Protein 3RD4 (pdb70)

B-factor: mean 50.5, std 13.6, range [19.17, 91.24]

Nearest PDB structures (foldseek):
  3rd4-assembly3_B  TM=1.012E+00  e=1.478E-14  Proteus penneri ATCC 35198
  3rd4-assembly4_C  TM=9.589E-01  e=7.001E-13  Proteus penneri ATCC 35198
  3rd4-assembly5_D  TM=9.443E-01  e=1.405E-12  Proteus penneri ATCC 35198
  3rd4-assembly2_A  TM=9.653E-01  e=1.943E-10  Proteus penneri ATCC 35198
  3q6c-assembly8_N-2  TM=9.149E-01  e=4.146E-04  Klebsiella variicola At-22

Foldseek 3Di:
DDKDKFWWFWAAWDWDCPPPPDIFTWTWTFGPDDPGDIQTATDDPVLRVVDDHGFTFMWIAPVNHGDDTDGPDDDD/DDKDKAWWFWAAWDKDWAFDDDPCVPTDIDIWTWTWIAGPPPPRDIQTATDDPVQSVVDDGGFTFMWMADVNHGDHTDGPDD/DPKDKAWKFWAAWDKDWDFDDDVPTDIDIWTWTWIDRPPDDDDIQIATDDPVQSVVDDGRFTFMWIADPRHGDHTDTDDD/DKDKFWWFWAAWDKDWAADDADPPGGHIDIWTWTWIFGPDDDTDIQTATADPVQSVVDDGGFTFMWMDDPSHGDDTDGPD

Sequence (318 aa):
APVKLYMVEVIDKKEIAANEITHYYQVTFRLTTDDRKDLVLNIDKSSYQNIEPEMKGRLFMQGSRFVQFETDVPIDAPVKLYMVEVIDKKEIAANERRSRTGPEITHYYQVTFRLTTDDRKDLVLNIDKSSYQNIEPEMKGRLFMQGSRFVQFETDVPAPVKLYMVEVIDKKEIAANERRTGPEITHYYQVTFRLTTDDRKDLVLNIDKSSYQNIEPEMKGRLFMQGSRFVQFETDVPPVKLYMVEVIDKKEIAANERRSVTGPEITHYYQVTFRLTTDDRKDLVLNIDKSSYQNIEPEMKGRLFMQGSRFVQFETDV

Secondary structure (DSSP, 8-state):
-PEEEEEEEE---EEE-------EEEEEEEESSSS-EEEEEE--HHHHHT--TT-EEEEEEETTEEEEEEE--S--/--EEEEEEEEEEEEEEEEEPP-----S-EEEEEEEEEEESSSS-EEEEEEE-HHHHTT--TT-EEEEEEETTEEEEEEE---/---EEEEEEEEEEEEEEEE-------EEEEEEEEEEE-SS-SSPEEEE--HHHHHH--TT-EEEEEESSSSEEEEEEPP-/--EEEEEEEEEEEEEEEE-S----S--EEEEEEEEEEE-SSS-EEEEEE--HHHHHT--TT-EEEEEEETTEEEEEEE--

Radius of gyration: 21.78 Å; Cα contacts (8 Å, |Δi|>4): 762; chains: 4; bounding box: 51×60×57 Å

Solvent-accessible surface area: 18809 Å² total; per-residue (Å²): 111,84,88,120,89,43,80,2,52,1,58,45,52,86,84,56,73,18,134,148,136,53,95,33,38,26,0,16,0,90,18,73,67,132,72,106,45,7,4,8,2,32,15,72,99,74,20,23,111,113,4,88,65,124,42,108,1,74,0,56,6,42,37,31,83,16,59,76,16,74,54,85,121,102,84,160,117,88,89,120,78,52,67,1,48,2,56,68,17,41,31,4,5,12,25,61,89,61,100,108,167,70,100,70,43,47,86,23,29,22,0,17,0,83,17,65,70,123,83,92,58,8,10,18,0,35,12,80,107,77,21,19,120,113,6,71,39,149,62,110,1,80,0,54,6,72,59,33,129,11,62,76,14,70,79,82,96,156,103,111,80,109,91,85,88,2,46,1,57,56,21,46,32,32,7,15,21,83,104,106,159,72,77,38,60,39,85,80,31,28,0,19,0,116,26,84,94,101,108,166,75,48,44,82,20,79,13,59,118,75,29,15,113,112,4,74,38,141,47,134,0,65,0,51,20,96,76,87,55,27,68,42,25,41,62,75,109,156,136,83,125,89,50,81,2,63,0,59,71,11,49,38,12,17,2,12,32,55,58,115,119,52,14,18,105,54,47,81,21,28,30,0,18,0,90,18,90,72,149,77,98,44,7,7,16,0,33,15,66,117,75,20,13,106,109,5,69,41,134,47,129,2,71,0,57,3,79,56,43,131,9,65,76,14,74,54,97,172

Structure (mmCIF, N/CA/C/O backbone):
data_3RD4
#
_entry.id   3RD4
#
_cell.length_a   138.415
_cell.length_b   91.365
_cell.length_c   52.198
_cell.angle_alpha   90.00
_cell.angle_beta   104.97
_cell.angle_gamma   90.00
#
_symmetry.space_group_name_H-M   'C 1 2 1'
#
loop_
_entity.id
_entity.type
_entity.pdbx_description
1 polymer 'uncharacterized protein'
2 water water
#
loop_
_atom_site.group_PDB
_atom_site.id
_atom_site.type_symbol
_atom_site.label_atom_id
_atom_site.label_alt_id
_atom_site.label_comp_id
_atom_site.label_asym_id
_atom_site.label_entity_id
_atom_site.label_seq_id
_atom_site.pdbx_PDB_ins_code
_atom_site.Cartn_x
_atom_site.Cartn_y
_atom_site.Cartn_z
_atom_site.occupancy
_atom_site.B_iso_or_equiv
_atom_site.auth_seq_id
_atom_site.auth_comp_id
_atom_site.auth_asym_id
_atom_site.auth_atom_id
_atom_site.pdbx_PDB_model_num
ATOM 1 N N . ALA A 1 2 ? 17.079 82.674 -16.596 1.00 64.81 2 ALA A N 1
ATOM 2 C CA . ALA A 1 2 ? 17.042 82.800 -15.109 1.00 64.51 2 ALA A CA 1
ATOM 3 C C . ALA A 1 2 ? 18.126 83.767 -14.646 1.00 64.28 2 ALA A C 1
ATOM 4 O O . ALA A 1 2 ? 19.055 84.072 -15.396 1.00 64.39 2 ALA A O 1
ATOM 6 N N . PRO A 1 3 ? 18.012 84.273 -13.405 1.00 63.80 3 PRO A N 1
ATOM 7 C CA . PRO A 1 3 ? 18.984 85.213 -12.832 1.00 63.94 3 PRO A CA 1
ATOM 8 C C . PRO A 1 3 ? 19.927 84.517 -11.842 1.00 63.64 3 PRO A C 1
ATOM 9 O O . PRO A 1 3 ? 19.653 83.394 -11.408 1.00 65.14 3 PRO A O 1
ATOM 13 N N . VAL A 1 4 ? 21.0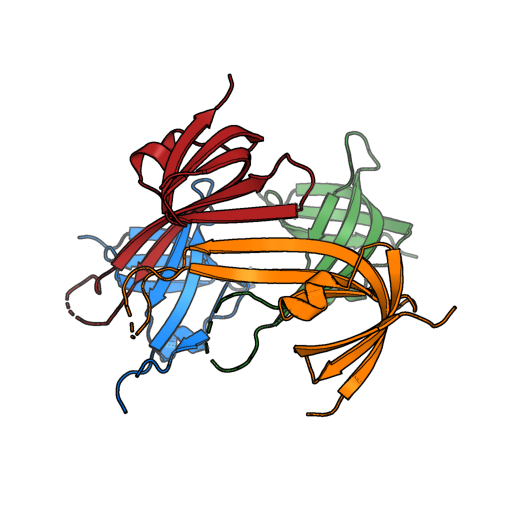32 85.174 -11.490 1.00 61.93 4 VAL A N 1
ATOM 14 C CA . VAL A 1 4 ? 21.984 84.602 -10.535 1.00 60.08 4 VAL A CA 1
ATOM 15 C C . VAL A 1 4 ? 21.421 84.810 -9.135 1.00 58.68 4 VAL A C 1
ATOM 16 O O . VAL A 1 4 ? 21.234 85.942 -8.699 1.00 59.09 4 VAL A O 1
ATOM 20 N N . LYS A 1 5 ? 21.133 83.716 -8.441 1.00 56.65 5 LYS A N 1
ATOM 21 C CA . LYS A 1 5 ? 20.579 83.805 -7.100 1.00 55.15 5 LYS A CA 1
ATOM 22 C C . LYS A 1 5 ? 21.639 83.536 -6.041 1.00 53.17 5 LYS A C 1
ATOM 23 O O . LYS A 1 5 ? 22.581 82.789 -6.277 1.00 53.96 5 LYS A O 1
ATOM 29 N N . LEU A 1 6 ? 21.485 84.157 -4.879 1.00 50.01 6 LEU A N 1
ATOM 30 C CA . LEU A 1 6 ? 22.445 84.003 -3.804 1.00 47.42 6 LEU A CA 1
ATOM 31 C C . LEU A 1 6 ? 21.975 83.004 -2.771 1.00 46.93 6 LEU A C 1
ATOM 32 O O . LEU A 1 6 ? 20.804 82.996 -2.411 1.00 46.83 6 LEU A O 1
ATOM 37 N N . TYR A 1 7 ? 22.889 82.162 -2.295 1.00 46.24 7 TYR A N 1
ATOM 38 C CA . TYR A 1 7 ? 22.556 81.148 -1.294 1.00 45.97 7 TYR A CA 1
ATOM 39 C C . TYR A 1 7 ? 23.593 81.147 -0.199 1.00 45.52 7 TYR A C 1
ATOM 40 O O . TYR A 1 7 ? 24.777 80.982 -0.491 1.00 45.87 7 TYR A O 1
ATOM 49 N N . MET A 1 8 ? 23.153 81.319 1.052 1.00 44.64 8 MET A N 1
ATOM 50 C CA . MET A 1 8 ? 24.056 81.307 2.212 1.00 42.70 8 MET A CA 1
ATOM 51 C C . MET A 1 8 ? 24.255 79.839 2.559 1.00 41.28 8 MET A C 1
ATOM 52 O O . MET A 1 8 ? 23.309 79.144 2.926 1.00 42.95 8 MET A O 1
ATOM 57 N N . VAL A 1 9 ? 25.491 79.372 2.457 1.00 39.25 9 VAL A N 1
ATOM 58 C CA . VAL A 1 9 ? 25.759 77.959 2.641 1.00 38.67 9 VAL A CA 1
ATOM 59 C C . VAL A 1 9 ? 27.075 77.612 3.338 1.00 40.08 9 VAL A C 1
ATOM 60 O O . VAL A 1 9 ? 27.895 78.480 3.613 1.00 40.68 9 VAL A O 1
ATOM 64 N N . GLU A 1 10 ? 27.251 76.325 3.623 1.00 41.10 10 GLU A N 1
ATOM 65 C CA . GLU A 1 10 ? 28.441 75.791 4.262 1.00 42.61 10 GLU A CA 1
ATOM 66 C C . GLU A 1 10 ? 28.896 74.572 3.457 1.00 41.47 10 GLU A C 1
ATOM 67 O O . GLU A 1 10 ? 28.067 73.779 3.009 1.00 41.58 10 GLU A O 1
ATOM 73 N N . VAL A 1 11 ? 30.207 74.424 3.277 1.00 39.93 11 VAL A N 1
ATOM 74 C CA . VAL A 1 11 ? 30.774 73.323 2.490 1.00 38.21 11 VAL A CA 1
ATOM 75 C C . VAL A 1 11 ? 30.868 72.047 3.297 1.00 40.32 11 VAL A C 1
ATOM 76 O O . VAL A 1 11 ? 31.627 71.991 4.265 1.00 41.72 11 VAL A O 1
ATOM 80 N N . ILE A 1 12 ? 30.119 71.018 2.895 1.00 41.59 12 ILE A N 1
ATOM 81 C CA . ILE A 1 12 ? 30.147 69.734 3.603 1.00 42.81 12 ILE A CA 1
ATOM 82 C C . ILE A 1 12 ? 31.007 68.687 2.912 1.00 45.65 12 ILE A C 1
ATOM 83 O O . ILE A 1 12 ? 31.801 68.008 3.555 1.00 45.78 12 ILE A O 1
ATOM 88 N N . ASP A 1 13 ? 30.847 68.559 1.600 1.00 49.31 13 ASP A N 1
ATOM 89 C CA . ASP A 1 13 ? 31.594 67.560 0.846 1.00 51.95 13 ASP A CA 1
ATOM 90 C C . ASP A 1 13 ? 32.493 68.120 -0.239 1.00 51.69 13 ASP A C 1
ATOM 91 O O . ASP A 1 13 ? 32.501 69.317 -0.505 1.00 53.44 13 ASP A O 1
ATOM 96 N N . LYS A 1 14 ? 33.232 67.226 -0.882 1.00 49.82 14 LYS A N 1
ATOM 97 C CA . LYS A 1 14 ? 34.136 67.591 -1.954 1.00 47.86 14 LYS A CA 1
ATOM 98 C C . LYS A 1 14 ? 34.751 66.294 -2.443 1.00 48.36 14 LYS A C 1
ATOM 99 O O . LYS A 1 14 ? 35.359 65.582 -1.657 1.00 49.95 14 LYS A O 1
ATOM 105 N N . LYS A 1 15 ? 34.586 65.965 -3.721 1.00 48.69 15 LYS A N 1
ATOM 106 C CA . LYS A 1 15 ? 35.174 64.734 -4.247 1.00 49.42 15 LYS A CA 1
ATOM 107 C C . LYS A 1 15 ? 35.191 64.670 -5.777 1.00 48.94 15 LYS A C 1
ATOM 108 O O . LYS A 1 15 ? 34.328 65.245 -6.441 1.00 48.81 15 LYS A O 1
ATOM 114 N N . GLU A 1 16 ? 36.181 63.982 -6.336 1.00 47.79 16 GLU A N 1
ATOM 115 C CA . GLU A 1 16 ? 36.265 63.845 -7.781 1.00 47.43 16 GLU A CA 1
ATOM 116 C C . GLU A 1 16 ? 35.587 62.551 -8.197 1.00 47.37 16 GLU A C 1
ATOM 117 O O . GLU A 1 16 ? 35.779 61.512 -7.573 1.00 47.98 16 GLU A O 1
ATOM 123 N N . ILE A 1 17 ? 34.791 62.623 -9.255 1.00 47.30 17 ILE A N 1
ATOM 124 C CA . ILE A 1 17 ? 34.080 61.469 -9.769 1.00 47.73 17 ILE A CA 1
ATOM 125 C C . ILE A 1 17 ? 34.581 61.261 -11.182 1.00 49.72 17 ILE A C 1
ATOM 126 O O . ILE A 1 17 ? 34.490 62.174 -11.999 1.00 50.67 17 ILE A O 1
ATOM 131 N N . ALA A 1 18 ? 35.122 60.079 -11.472 1.00 51.27 18 ALA A N 1
ATOM 132 C CA . ALA A 1 18 ? 35.634 59.779 -12.815 1.00 52.51 18 ALA A CA 1
ATOM 133 C C . ALA A 1 18 ? 34.660 58.868 -13.527 1.00 54.02 18 ALA A C 1
ATOM 134 O O . ALA A 1 18 ? 35.063 57.860 -14.088 1.00 53.16 18 ALA A O 1
ATOM 136 N N . ALA A 1 19 ? 33.381 59.237 -13.487 1.00 57.56 19 ALA A N 1
ATOM 137 C CA . ALA A 1 19 ? 32.295 58.476 -14.110 1.00 61.84 19 ALA A CA 1
ATOM 138 C C . ALA A 1 19 ? 32.584 58.026 -15.550 1.00 65.13 19 ALA A C 1
ATOM 139 O O . ALA A 1 19 ? 32.903 58.846 -16.421 1.00 66.12 19 ALA A O 1
ATOM 141 N N . ASN A 1 20 ? 32.450 56.718 -15.784 1.00 67.84 20 ASN A N 1
ATOM 142 C CA . ASN A 1 20 ? 32.692 56.106 -17.090 1.00 69.77 20 ASN A CA 1
ATOM 143 C C . ASN A 1 20 ? 31.401 55.583 -17.708 1.00 70.01 20 ASN A C 1
ATOM 144 O O . ASN A 1 20 ? 30.566 56.359 -18.172 1.00 70.84 20 ASN A O 1
ATOM 149 N N . GLU A 1 33 ? 37.610 55.511 -22.035 1.00 75.67 33 GLU A N 1
ATOM 150 C CA . GLU A 1 33 ? 37.483 56.491 -20.957 1.00 76.36 33 GLU A CA 1
ATOM 151 C C . GLU A 1 33 ? 36.450 57.563 -21.341 1.00 76.43 33 GLU A C 1
ATOM 152 O O . GLU A 1 33 ? 36.206 57.788 -22.533 1.00 76.06 33 GLU A O 1
ATOM 154 N N . ILE A 1 34 ? 35.827 58.210 -20.351 1.00 75.66 34 ILE A N 1
ATOM 155 C CA . ILE A 1 34 ? 34.838 59.248 -20.670 1.00 75.73 34 ILE A CA 1
ATOM 156 C C . ILE A 1 34 ? 34.908 60.569 -19.864 1.00 74.35 34 ILE A C 1
ATOM 157 O O . ILE A 1 34 ? 35.664 61.482 -20.223 1.00 74.73 34 ILE A O 1
ATOM 162 N N . THR A 1 35 ? 34.147 60.675 -18.773 1.00 71.97 35 THR A N 1
ATOM 163 C CA . THR A 1 35 ? 34.119 61.925 -18.009 1.00 69.26 35 THR A CA 1
ATOM 164 C C . THR A 1 35 ? 34.753 62.019 -16.617 1.00 67.02 35 THR A C 1
ATOM 165 O O . THR A 1 35 ? 34.867 61.032 -15.891 1.00 67.82 35 THR A O 1
ATOM 169 N N . HIS A 1 36 ? 35.152 63.237 -16.262 1.00 64.11 36 HIS A N 1
ATOM 170 C CA . HIS A 1 36 ? 35.739 63.524 -14.963 1.00 61.81 36 HIS A CA 1
ATOM 171 C C . HIS A 1 36 ? 34.822 64.594 -14.372 1.00 59.08 36 HIS A C 1
ATOM 172 O O . HIS A 1 36 ? 34.249 65.395 -15.109 1.00 58.91 36 HIS A O 1
ATOM 179 N N . TYR A 1 37 ? 34.678 64.612 -13.053 1.00 56.19 37 TYR A N 1
ATOM 180 C CA . TYR A 1 37 ? 33.805 65.584 -12.404 1.00 52.37 37 TYR A CA 1
ATOM 181 C C . TYR A 1 37 ? 34.357 66.155 -11.106 1.00 50.12 37 TYR A C 1
ATOM 182 O O . TYR A 1 37 ? 35.067 65.481 -10.363 1.00 50.06 37 TYR A O 1
ATOM 191 N N . TYR A 1 38 ? 34.034 67.409 -10.834 1.00 47.31 38 TYR A N 1
ATOM 192 C CA . TYR A 1 38 ? 34.491 68.032 -9.607 1.00 46.14 38 TYR A CA 1
ATOM 193 C C . TYR A 1 38 ? 33.248 68.477 -8.899 1.00 44.79 38 TYR A C 1
ATOM 194 O O . TYR A 1 38 ? 32.719 69.549 -9.156 1.00 46.36 38 TYR A O 1
ATOM 203 N N . GLN A 1 39 ? 32.776 67.630 -8.006 1.00 43.40 39 GLN A N 1
ATOM 204 C CA . GLN A 1 39 ? 31.550 67.891 -7.280 1.00 42.04 39 GLN A CA 1
ATOM 205 C C . GLN A 1 39 ? 31.781 68.250 -5.833 1.00 40.85 39 GLN A C 1
ATOM 206 O O . GLN A 1 39 ? 32.671 67.713 -5.183 1.00 41.66 39 GLN A O 1
ATOM 212 N N . VAL A 1 40 ? 30.978 69.173 -5.330 1.00 39.85 40 VAL A N 1
ATOM 213 C CA . VAL A 1 40 ? 31.091 69.586 -3.937 1.00 39.83 40 VAL A CA 1
ATOM 214 C C . VAL A 1 40 ? 29.684 69.734 -3.400 1.00 39.98 40 VAL A C 1
ATOM 215 O O . VAL A 1 40 ? 28.800 70.214 -4.107 1.00 39.28 40 VAL A O 1
ATOM 219 N N . THR A 1 41 ? 29.470 69.303 -2.160 1.00 39.98 41 THR A N 1
ATOM 220 C CA . THR A 1 41 ? 28.141 69.388 -1.563 1.00 39.14 41 THR A CA 1
ATOM 221 C C . THR A 1 41 ? 28.000 70.612 -0.675 1.00 37.11 41 THR A C 1
ATOM 222 O O . THR A 1 41 ? 28.576 70.655 0.398 1.00 38.87 41 THR A O 1
ATOM 226 N N . PHE A 1 42 ? 27.253 71.612 -1.123 1.00 34.72 42 PHE A N 1
ATOM 227 C CA . PHE A 1 42 ? 27.053 72.820 -0.329 1.00 34.57 42 PHE A CA 1
ATOM 228 C C . PHE A 1 42 ? 25.727 72.704 0.409 1.00 35.07 42 PHE A C 1
ATOM 229 O O . PHE A 1 42 ? 24.686 72.650 -0.234 1.00 35.80 42 PHE A O 1
ATOM 237 N N . ARG A 1 43 ? 25.735 72.691 1.740 1.00 36.49 43 ARG A N 1
ATOM 238 C CA . ARG A 1 43 ? 24.470 72.586 2.476 1.00 38.57 43 ARG A CA 1
ATOM 239 C C . ARG A 1 43 ? 23.940 73.948 2.884 1.00 40.36 43 ARG A C 1
ATOM 240 O O . ARG A 1 43 ? 24.675 74.737 3.465 1.00 41.21 43 ARG A O 1
ATOM 248 N N . LEU A 1 44 ? 22.673 74.228 2.576 1.00 42.20 44 LEU A N 1
ATOM 249 C CA . LEU A 1 44 ? 22.061 75.511 2.938 1.00 43.52 44 LEU A CA 1
ATOM 250 C C . LEU A 1 44 ? 22.305 75.798 4.414 1.00 45.00 44 LEU A C 1
ATOM 251 O O . LEU A 1 44 ? 22.182 74.915 5.267 1.00 43.71 44 LEU A O 1
ATOM 256 N N . THR A 1 45 ? 22.640 77.046 4.706 1.00 48.02 45 THR A N 1
ATOM 257 C CA . THR A 1 45 ? 22.963 77.463 6.062 1.00 51.84 45 THR A CA 1
ATOM 258 C C . THR A 1 45 ? 21.756 77.981 6.840 1.00 54.11 45 THR A C 1
ATOM 259 O O . THR A 1 45 ? 21.814 78.157 8.061 1.00 54.00 45 THR A O 1
ATOM 263 N N . THR A 1 46 ? 20.663 78.212 6.118 1.00 56.76 46 THR A N 1
ATOM 264 C CA . THR A 1 46 ? 19.421 78.705 6.699 1.00 58.75 46 THR A CA 1
ATOM 265 C C . THR A 1 46 ? 18.565 77.572 7.285 1.00 61.12 46 THR A C 1
ATOM 266 O O . THR A 1 46 ? 19.029 76.444 7.443 1.00 61.34 46 THR A O 1
ATOM 270 N N . ASP A 1 47 ? 17.317 77.875 7.617 1.00 63.74 47 ASP A N 1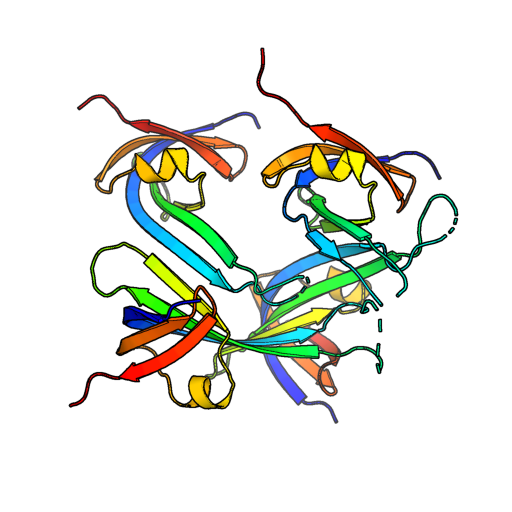
ATOM 271 C CA . ASP A 1 47 ? 16.420 76.870 8.178 1.00 66.10 47 ASP A CA 1
ATOM 272 C C . ASP A 1 47 ? 16.033 75.806 7.139 1.00 66.18 47 ASP A C 1
ATOM 273 O O . ASP A 1 47 ? 16.190 74.615 7.394 1.00 66.23 47 ASP A O 1
ATOM 278 N N . ASP A 1 48 ? 15.533 76.234 5.976 1.00 66.24 48 ASP A N 1
ATOM 279 C CA . ASP A 1 48 ? 15.132 75.304 4.913 1.00 65.49 48 ASP A CA 1
ATOM 280 C C . ASP A 1 48 ? 16.191 74.234 4.683 1.00 63.22 48 ASP A C 1
ATOM 281 O O . ASP A 1 48 ? 17.213 74.487 4.058 1.00 64.33 48 ASP A O 1
ATOM 286 N N . ARG A 1 49 ? 15.941 73.033 5.188 1.00 60.06 49 ARG A N 1
ATOM 287 C CA . ARG A 1 49 ? 16.899 71.941 5.058 1.00 57.47 49 ARG A CA 1
ATOM 288 C C . ARG A 1 49 ? 17.168 71.558 3.602 1.00 55.01 49 ARG A C 1
ATOM 289 O O . ARG A 1 49 ? 16.367 70.870 2.979 1.00 55.05 49 ARG A O 1
ATOM 297 N N . LYS A 1 50 ? 18.311 71.980 3.065 1.00 51.76 50 LYS A N 1
ATOM 298 C CA . LYS A 1 50 ? 18.626 71.693 1.669 1.00 48.31 50 LYS A CA 1
ATOM 299 C C . LYS A 1 50 ? 20.125 71.616 1.326 1.00 47.36 50 LYS A C 1
ATOM 300 O O . LYS A 1 50 ? 20.912 72.475 1.719 1.00 47.42 50 LYS A O 1
ATOM 306 N N . ASP A 1 51 ? 20.514 70.579 0.591 1.00 46.09 51 ASP A N 1
ATOM 307 C CA . ASP A 1 51 ? 21.904 70.408 0.167 1.00 45.39 51 ASP A CA 1
ATOM 308 C C . ASP A 1 51 ? 22.005 70.575 -1.348 1.00 43.68 51 ASP A C 1
ATOM 309 O O . ASP A 1 51 ? 21.137 70.124 -2.094 1.00 43.60 51 ASP A O 1
ATOM 314 N N . LEU A 1 52 ? 23.068 71.219 -1.802 1.00 41.81 52 LEU A N 1
ATOM 315 C CA . LEU A 1 52 ? 23.276 71.411 -3.225 1.00 40.41 52 LEU A CA 1
ATOM 316 C C . LEU A 1 52 ? 24.496 70.647 -3.697 1.00 40.56 52 LEU A C 1
ATOM 317 O O . LEU A 1 52 ? 25.623 71.100 -3.519 1.00 41.70 52 LEU A O 1
ATOM 322 N N . VAL A 1 53 ? 24.292 69.480 -4.286 1.00 39.96 53 VAL A N 1
ATOM 323 C CA . VAL A 1 53 ? 25.430 68.736 -4.798 1.00 38.87 53 VAL A CA 1
ATOM 324 C C . VAL A 1 53 ? 25.626 69.275 -6.220 1.00 38.22 53 VAL A C 1
ATOM 325 O O . VAL A 1 53 ? 24.886 68.917 -7.141 1.00 38.09 53 VAL A O 1
ATOM 329 N N . LEU A 1 54 ? 26.613 70.158 -6.374 1.00 36.38 54 LEU A N 1
ATOM 330 C CA . LEU A 1 54 ? 26.907 70.800 -7.646 1.00 34.09 54 LEU A CA 1
ATOM 331 C C . LEU A 1 54 ? 28.172 70.337 -8.347 1.00 34.86 54 LEU A C 1
ATOM 332 O O . LEU A 1 54 ? 29.136 69.899 -7.709 1.00 33.34 54 LEU A O 1
ATOM 337 N N . ASN A 1 55 ? 28.130 70.431 -9.680 1.00 36.59 55 ASN A N 1
ATOM 338 C CA . ASN A 1 55 ? 29.246 70.100 -10.572 1.00 34.93 55 ASN A CA 1
ATOM 339 C C . ASN A 1 55 ? 29.920 71.455 -10.732 1.00 34.16 55 ASN A C 1
ATOM 340 O O . ASN A 1 55 ? 29.287 72.381 -11.254 1.00 34.78 55 ASN A O 1
ATOM 345 N N . ILE A 1 56 ? 31.170 71.589 -10.290 1.00 31.87 56 ILE A N 1
ATOM 346 C CA . ILE A 1 56 ? 31.875 72.857 -10.431 1.00 30.75 56 ILE A CA 1
ATOM 347 C C . ILE A 1 56 ? 33.209 72.675 -11.143 1.00 32.17 56 ILE A C 1
ATOM 348 O O . ILE A 1 56 ? 33.631 71.549 -11.388 1.00 32.46 56 ILE A O 1
ATOM 353 N N . ASP A 1 57 ? 33.874 73.784 -11.461 1.00 35.00 57 ASP A N 1
ATOM 354 C CA . ASP A 1 57 ? 35.157 73.767 -12.179 1.00 36.95 57 ASP A CA 1
ATOM 355 C C . ASP A 1 57 ? 36.366 73.306 -11.370 1.00 38.11 57 ASP A C 1
ATOM 356 O O . ASP A 1 57 ? 36.446 73.528 -10.158 1.00 37.48 57 ASP A O 1
ATOM 361 N N . LYS A 1 58 ? 37.311 72.671 -12.061 1.00 39.53 58 LYS A N 1
ATOM 362 C CA . LYS A 1 58 ? 38.526 72.177 -11.426 1.00 40.71 58 LYS A CA 1
ATOM 363 C C . LYS A 1 58 ? 39.108 73.251 -10.530 1.00 41.97 58 LYS A C 1
ATOM 364 O O . LYS A 1 58 ? 39.293 73.033 -9.336 1.00 42.88 58 LYS A O 1
ATOM 370 N N . SER A 1 59 ? 39.376 74.418 -11.112 1.00 42.38 59 SER A N 1
ATOM 371 C CA . SER A 1 59 ? 39.958 75.541 -10.383 1.00 41.85 59 SER A CA 1
ATOM 372 C C . SER A 1 59 ? 39.231 75.921 -9.086 1.00 41.22 59 SER A C 1
ATOM 373 O O . SER A 1 59 ? 39.819 75.890 -8.007 1.00 40.38 59 SER A O 1
ATOM 376 N N . SER A 1 60 ? 37.958 76.279 -9.191 1.00 41.35 60 SER A N 1
ATOM 377 C CA . SER A 1 60 ? 37.173 76.667 -8.020 1.00 40.78 60 SER A CA 1
ATOM 378 C C . SER A 1 60 ? 37.195 75.549 -6.969 1.00 41.20 60 SER A C 1
ATOM 379 O O . SER A 1 60 ? 37.165 75.803 -5.764 1.00 40.74 60 SER A O 1
ATOM 382 N N . TYR A 1 61 ? 37.268 74.311 -7.448 1.00 41.13 61 TYR A N 1
ATOM 383 C CA . TYR A 1 61 ? 37.278 73.133 -6.596 1.00 41.34 61 TYR A CA 1
ATOM 384 C C . TYR A 1 61 ? 38.432 73.140 -5.613 1.00 42.54 61 TYR A C 1
ATOM 385 O O . TYR A 1 61 ? 38.233 72.957 -4.418 1.00 42.30 61 TYR A O 1
ATOM 394 N N . GLN A 1 62 ? 39.638 73.371 -6.114 1.00 45.19 62 GLN A N 1
ATOM 395 C CA . GLN A 1 62 ? 40.822 73.352 -5.270 1.00 47.92 62 GLN A CA 1
ATOM 396 C C . GLN A 1 62 ? 40.861 74.410 -4.178 1.00 49.80 62 GLN A C 1
ATOM 397 O O . GLN A 1 62 ? 41.427 74.175 -3.102 1.00 51.24 62 GLN A O 1
ATOM 403 N N . ASN A 1 63 ? 40.280 75.577 -4.444 1.00 49.56 63 ASN A N 1
ATOM 404 C CA . ASN A 1 63 ? 40.275 76.639 -3.444 1.00 48.97 63 ASN A CA 1
ATOM 405 C C . ASN A 1 63 ? 39.174 76.437 -2.415 1.00 48.83 63 ASN A C 1
ATOM 406 O O . ASN A 1 63 ? 39.073 77.193 -1.445 1.00 49.29 63 ASN A O 1
ATOM 411 N N . ILE A 1 64 ? 38.340 75.431 -2.628 1.00 47.34 64 ILE A N 1
ATOM 412 C CA . ILE A 1 64 ? 37.266 75.179 -1.694 1.00 47.62 64 ILE A CA 1
ATOM 413 C C . ILE A 1 64 ? 37.698 74.056 -0.781 1.00 48.18 64 ILE A C 1
ATOM 414 O O . ILE A 1 64 ? 38.273 73.077 -1.240 1.00 48.26 64 ILE A O 1
ATOM 419 N N . GLU A 1 65 ? 37.422 74.210 0.511 1.00 49.94 65 GLU A N 1
ATOM 420 C CA . GLU A 1 65 ? 37.757 73.204 1.518 1.00 51.73 65 GLU A CA 1
ATOM 421 C C . GLU A 1 65 ? 36.560 72.959 2.424 1.00 50.55 65 GLU A C 1
ATOM 422 O O . GLU A 1 65 ? 35.821 73.884 2.745 1.00 50.87 65 GLU A O 1
ATOM 428 N N . PRO A 1 66 ? 36.354 71.707 2.852 1.00 49.45 66 PRO A N 1
ATOM 429 C CA . PRO A 1 66 ? 35.233 71.366 3.730 1.00 49.06 66 PRO A CA 1
ATOM 430 C C . PRO A 1 66 ? 35.155 72.268 4.964 1.00 49.58 66 PRO A C 1
ATOM 431 O O . PRO A 1 66 ? 36.176 72.671 5.517 1.00 50.99 66 PRO A O 1
ATOM 435 N N . GLU A 1 67 ? 33.932 72.572 5.383 1.00 49.51 67 GLU A N 1
ATOM 436 C CA . GLU A 1 67 ? 33.655 73.416 6.547 1.00 50.44 67 GLU A CA 1
ATOM 437 C C . GLU A 1 67 ? 33.716 74.918 6.285 1.00 49.76 67 GLU A C 1
ATOM 438 O O . GLU A 1 67 ? 33.411 75.716 7.177 1.00 50.52 67 GLU A O 1
ATOM 444 N N . MET A 1 68 ? 34.095 75.304 5.069 1.00 47.37 68 MET A N 1
ATOM 445 C CA . MET A 1 68 ? 34.128 76.716 4.699 1.00 45.57 68 MET A CA 1
ATOM 446 C C . MET A 1 68 ? 32.678 77.208 4.661 1.00 46.06 68 MET A C 1
ATOM 447 O O . MET A 1 68 ? 31.780 76.489 4.222 1.00 45.68 68 MET A O 1
ATOM 452 N N . LYS A 1 69 ? 32.441 78.425 5.126 1.00 46.00 69 LYS A N 1
ATOM 453 C CA . LYS A 1 69 ? 31.094 78.968 5.096 1.00 46.04 69 LYS A CA 1
ATOM 454 C C . LYS A 1 69 ? 31.162 80.259 4.321 1.00 46.41 69 LYS A C 1
ATOM 455 O O . LYS A 1 69 ? 31.961 81.136 4.648 1.00 47.53 69 LYS A O 1
ATOM 461 N N . GLY A 1 70 ? 30.340 80.377 3.282 1.00 46.21 70 GLY A N 1
ATOM 462 C CA . GLY A 1 70 ? 30.363 81.586 2.473 1.00 45.67 70 GLY A CA 1
ATOM 463 C C . GLY A 1 70 ? 29.111 81.837 1.661 1.00 44.77 70 GLY A C 1
ATOM 464 O O . GLY A 1 70 ? 28.023 81.423 2.050 1.00 44.72 70 GLY A O 1
ATOM 465 N N . ARG A 1 71 ? 29.259 82.540 0.544 1.00 44.28 71 ARG A N 1
ATOM 466 C CA . ARG A 1 71 ? 28.126 82.835 -0.319 1.00 44.52 71 ARG A CA 1
ATOM 467 C C . ARG A 1 71 ? 28.219 82.014 -1.605 1.00 43.74 71 ARG A C 1
ATOM 468 O O . ARG A 1 71 ? 29.255 81.988 -2.275 1.00 43.62 71 ARG A O 1
ATOM 476 N N . LEU A 1 72 ? 27.129 81.336 -1.942 1.00 42.00 72 LEU A N 1
ATOM 477 C CA . LEU A 1 72 ? 27.085 80.522 -3.146 1.00 39.44 72 LEU A CA 1
ATOM 478 C C . LEU A 1 72 ? 26.227 81.219 -4.190 1.00 39.00 72 LEU A C 1
ATOM 479 O O . LEU A 1 72 ? 25.059 81.531 -3.935 1.00 37.71 72 LEU A O 1
ATOM 484 N N . PHE A 1 73 ? 26.813 81.472 -5.358 1.00 38.54 73 PHE A N 1
ATOM 485 C CA . PHE A 1 73 ? 26.087 82.099 -6.454 1.00 38.24 73 PHE A CA 1
ATOM 486 C C . PHE A 1 73 ? 25.737 81.077 -7.530 1.00 38.65 73 PHE A C 1
ATOM 487 O O . PHE A 1 73 ? 26.623 80.497 -8.159 1.00 38.09 73 PHE A O 1
ATOM 495 N N . MET A 1 74 ? 24.441 80.853 -7.732 1.00 38.84 74 MET A N 1
ATOM 496 C CA . MET A 1 74 ? 23.968 79.918 -8.745 1.00 39.09 74 MET A CA 1
ATOM 497 C C . MET A 1 74 ? 23.120 80.610 -9.813 1.00 39.54 74 MET A C 1
ATOM 498 O O . MET A 1 74 ? 22.444 81.602 -9.541 1.00 38.49 74 MET A O 1
ATOM 503 N N . GLN A 1 75 ? 23.189 80.096 -11.036 1.00 41.14 75 GLN A N 1
ATOM 504 C CA . GLN A 1 75 ? 22.376 80.604 -12.134 1.00 43.65 75 GLN A CA 1
ATOM 505 C C . GLN A 1 75 ? 21.391 79.471 -12.329 1.00 44.31 75 GLN A C 1
ATOM 506 O O . GLN A 1 75 ? 21.554 78.622 -13.210 1.00 44.78 75 GLN A O 1
ATOM 512 N N . GLY A 1 76 ? 20.374 79.446 -11.480 1.00 45.11 76 GLY A N 1
ATOM 513 C CA . GLY A 1 76 ? 19.411 78.375 -11.554 1.00 44.63 76 GLY A CA 1
ATOM 514 C C . GLY A 1 76 ? 20.024 77.152 -10.894 1.00 44.75 76 GLY A C 1
ATOM 515 O O . GLY A 1 76 ? 20.135 77.079 -9.670 1.00 45.40 76 GLY A O 1
ATOM 516 N N . SER A 1 77 ? 20.467 76.209 -11.711 1.00 43.92 77 SER A N 1
ATOM 517 C CA . SER A 1 77 ? 21.041 74.971 -11.213 1.00 43.56 77 SER A CA 1
ATOM 518 C C . SER A 1 77 ? 22.536 74.862 -11.505 1.00 43.20 77 SER A C 1
ATOM 519 O O . SER A 1 77 ? 23.178 73.832 -11.232 1.00 40.81 77 SER A O 1
ATOM 522 N N . ARG A 1 78 ? 23.075 75.948 -12.059 1.00 43.03 78 ARG A N 1
ATOM 523 C CA . ARG A 1 78 ? 24.485 76.044 -12.426 1.00 42.13 78 ARG A CA 1
ATOM 524 C C . ARG A 1 78 ? 25.297 76.870 -11.440 1.00 41.44 78 ARG A C 1
ATOM 525 O O . ARG A 1 78 ? 24.899 77.967 -11.049 1.00 42.33 78 ARG A O 1
ATOM 533 N N . PHE A 1 79 ? 26.450 76.331 -11.058 1.00 40.62 79 PHE A N 1
ATOM 534 C CA . PHE A 1 79 ? 27.376 76.983 -10.127 1.00 38.42 79 PHE A CA 1
ATOM 535 C C . PHE A 1 79 ? 28.054 78.188 -10.794 1.00 37.15 79 PHE A C 1
ATOM 536 O O . PHE A 1 79 ? 28.665 78.056 -11.857 1.00 37.77 79 PHE A O 1
ATOM 544 N N . VAL A 1 80 ? 27.952 79.359 -10.176 1.00 35.24 80 VAL A N 1
ATOM 545 C CA . VAL A 1 80 ? 28.590 80.540 -10.733 1.00 34.57 80 VAL A CA 1
ATOM 546 C C . VAL A 1 80 ? 29.818 80.972 -9.934 1.00 35.12 80 VAL A C 1
ATOM 547 O O . VAL A 1 80 ? 30.858 81.309 -10.506 1.00 34.38 80 VAL A O 1
ATOM 551 N N . GLN A 1 81 ? 29.702 80.952 -8.611 1.00 36.57 81 GLN A N 1
ATOM 552 C CA . GLN A 1 81 ? 30.811 81.338 -7.755 1.00 38.03 81 GLN A CA 1
ATOM 553 C C . GLN A 1 81 ? 30.587 81.042 -6.281 1.00 39.33 81 GLN A C 1
ATOM 554 O O . GLN A 1 81 ? 29.453 80.898 -5.822 1.00 39.23 81 GLN A O 1
ATOM 560 N N . PHE A 1 82 ? 31.692 80.936 -5.550 1.00 41.53 82 PHE A N 1
ATOM 561 C CA . PHE A 1 82 ? 31.667 80.716 -4.115 1.00 43.00 82 PHE A CA 1
ATOM 562 C C . PHE A 1 82 ? 32.672 81.648 -3.462 1.00 45.39 82 PHE A C 1
ATOM 563 O O . PHE A 1 82 ? 33.861 81.613 -3.777 1.00 44.64 82 PHE A O 1
ATOM 571 N N . GLU A 1 83 ? 32.188 82.474 -2.544 1.00 49.06 83 GLU A N 1
ATOM 572 C CA . GLU A 1 83 ? 33.043 83.418 -1.843 1.00 52.73 83 GLU A CA 1
ATOM 573 C C . GLU A 1 83 ? 33.026 83.132 -0.345 1.00 55.42 83 GLU A C 1
ATOM 574 O O . GLU A 1 83 ? 32.056 83.432 0.353 1.00 56.64 83 GLU A O 1
ATOM 580 N N . THR A 1 84 ? 34.104 82.540 0.142 1.00 58.24 84 THR A N 1
ATOM 581 C CA . THR A 1 84 ? 34.208 82.219 1.551 1.00 62.30 84 THR A CA 1
ATOM 582 C C . THR A 1 84 ? 34.354 83.497 2.366 1.00 66.44 84 THR A C 1
ATOM 583 O O . THR A 1 84 ? 34.649 84.567 1.823 1.00 66.48 84 THR A O 1
ATOM 587 N N . ASP A 1 85 ? 34.138 83.366 3.673 1.00 71.35 85 ASP A N 1
ATOM 588 C CA . ASP A 1 85 ? 34.249 84.471 4.628 1.00 75.43 85 ASP A CA 1
ATOM 589 C C . ASP A 1 85 ? 35.604 84.300 5.341 1.00 78.41 85 ASP A C 1
ATOM 590 O O . ASP A 1 85 ? 35.655 83.859 6.494 1.00 78.73 85 ASP A O 1
ATOM 595 N N . VAL A 1 86 ? 36.691 84.641 4.644 1.00 81.53 86 VAL A N 1
ATOM 596 C CA . VAL A 1 86 ? 38.056 84.501 5.171 1.00 83.89 86 VAL A CA 1
ATOM 597 C C . VAL A 1 86 ? 38.253 85.158 6.538 1.00 86.43 86 VAL A C 1
ATOM 598 O O . VAL A 1 86 ? 37.450 85.999 6.956 1.00 86.78 86 VAL A O 1
ATOM 602 N N . PRO A 1 87 ? 39.328 84.765 7.225 1.00 88.75 87 PRO A N 1
ATOM 603 C CA . PRO A 1 87 ? 39.654 85.298 8.551 1.00 90.45 87 PRO A CA 1
ATOM 604 C C . PRO A 1 87 ? 40.423 86.625 8.472 1.00 91.16 87 PRO A C 1
ATOM 605 O O . PRO A 1 87 ? 41.574 86.670 8.005 1.00 91.08 87 PRO A O 1
ATOM 607 N N . ILE A 1 88 ? 39.758 87.695 8.927 1.00 91.24 88 ILE A N 1
ATOM 608 C CA . ILE A 1 88 ? 40.304 89.062 8.949 1.00 91.24 88 ILE A CA 1
ATOM 609 C C . ILE A 1 88 ? 39.353 90.006 9.703 1.00 91.24 88 ILE A C 1
ATOM 610 O O . ILE A 1 88 ? 38.266 89.596 10.129 1.00 91.24 88 ILE A O 1
ATOM 612 N N . ASP A 1 89 ? 39.778 91.263 9.858 1.00 91.24 89 ASP A N 1
ATOM 613 C CA . ASP A 1 89 ? 39.004 92.302 10.553 1.00 91.24 89 ASP A CA 1
ATOM 614 C C . ASP A 1 89 ? 38.665 91.962 12.016 1.00 91.24 89 ASP A C 1
ATOM 615 O O . ASP A 1 89 ? 39.003 90.845 12.477 1.00 91.24 89 ASP A O 1
ATOM 617 N N . ALA B 1 2 ? 49.009 48.533 3.023 1.00 67.58 2 ALA B N 1
ATOM 618 C CA . ALA B 1 2 ? 47.638 48.370 3.595 1.00 67.47 2 ALA B CA 1
ATOM 619 C C . ALA B 1 2 ? 47.638 47.357 4.757 1.00 66.64 2 ALA B C 1
ATOM 620 O O . ALA B 1 2 ? 46.928 46.347 4.713 1.00 67.43 2 ALA B O 1
ATOM 622 N N . PRO B 1 3 ? 48.420 47.628 5.821 1.00 64.67 3 PRO B N 1
ATOM 623 C CA . PRO B 1 3 ? 48.505 46.733 6.981 1.00 63.29 3 PRO B CA 1
ATOM 624 C C . PRO B 1 3 ? 47.179 46.517 7.711 1.00 62.25 3 PRO B C 1
ATOM 625 O O . PRO B 1 3 ? 46.196 47.220 7.468 1.00 63.26 3 PRO B O 1
ATOM 629 N N . VAL B 1 4 ? 47.164 45.545 8.614 1.00 59.99 4 VAL B N 1
ATOM 630 C CA . VAL B 1 4 ? 45.960 45.208 9.364 1.00 58.30 4 VAL B CA 1
ATOM 631 C C . VAL B 1 4 ? 46.175 45.339 10.863 1.00 57.35 4 VAL B C 1
ATOM 632 O O . VAL B 1 4 ? 46.851 44.508 11.468 1.00 58.05 4 VAL B O 1
ATOM 636 N N . LYS B 1 5 ? 45.595 46.378 11.460 1.00 55.61 5 LYS B N 1
ATOM 637 C CA . LYS B 1 5 ? 45.731 46.611 12.900 1.00 54.36 5 LYS B CA 1
ATOM 638 C C . LYS B 1 5 ? 44.646 45.945 13.754 1.00 52.53 5 LYS B C 1
ATOM 639 O O . LYS B 1 5 ? 43.594 45.524 13.251 1.00 51.23 5 LYS B O 1
ATOM 645 N N . LEU B 1 6 ? 44.927 45.851 15.053 1.00 50.81 6 LEU B N 1
ATOM 646 C CA . LEU B 1 6 ? 43.989 45.288 16.013 1.00 50.10 6 LEU B CA 1
ATOM 647 C C . LEU B 1 6 ? 43.448 46.409 16.907 1.00 50.18 6 LEU B C 1
ATOM 648 O O . LEU B 1 6 ? 44.138 47.391 17.183 1.00 49.92 6 LEU B O 1
ATOM 653 N N . TYR B 1 7 ? 42.200 46.259 17.338 1.00 50.13 7 TYR B N 1
ATOM 654 C CA . TYR B 1 7 ? 41.561 47.224 18.216 1.00 49.77 7 TYR B CA 1
ATOM 655 C C . TYR B 1 7 ? 40.719 46.455 19.235 1.00 49.69 7 TYR B C 1
ATOM 656 O O . TYR B 1 7 ? 39.708 45.848 18.874 1.00 50.09 7 TYR B O 1
ATOM 665 N N . MET B 1 8 ? 41.148 46.452 20.498 1.00 48.66 8 MET B N 1
ATOM 666 C CA . MET B 1 8 ? 40.393 45.785 21.556 1.00 47.20 8 MET B CA 1
ATOM 667 C C . MET B 1 8 ? 39.147 46.639 21.683 1.00 46.94 8 MET B C 1
ATOM 668 O O . MET B 1 8 ? 39.220 47.816 22.036 1.00 47.30 8 MET B O 1
ATOM 673 N N . VAL B 1 9 ? 37.997 46.046 21.399 1.00 46.24 9 VAL B N 1
ATOM 674 C CA . VAL B 1 9 ? 36.780 46.820 21.385 1.00 44.17 9 VAL B CA 1
ATOM 675 C C . VAL B 1 9 ? 35.587 46.205 22.090 1.00 43.37 9 VAL B C 1
ATOM 676 O O . VAL B 1 9 ? 35.671 45.125 22.656 1.00 42.87 9 VAL B O 1
ATOM 680 N N . GLU B 1 10 ? 34.481 46.938 22.060 1.00 44.70 10 GLU B N 1
ATOM 681 C CA . GLU B 1 10 ? 33.213 46.536 22.673 1.00 45.73 10 GLU B CA 1
ATOM 682 C C . GLU B 1 10 ? 32.100 46.984 21.730 1.00 43.32 10 GLU B C 1
ATOM 683 O O . GLU B 1 10 ? 32.102 48.118 21.249 1.00 41.39 10 GLU B O 1
ATOM 689 N N . VAL B 1 11 ? 31.165 46.081 21.456 1.00 41.41 11 VAL B N 1
ATOM 690 C CA . VAL B 1 11 ? 30.063 46.374 20.552 1.00 39.62 11 VAL B CA 1
ATOM 691 C C . VAL B 1 11 ? 29.002 47.202 21.258 1.00 39.58 11 VAL B C 1
ATOM 692 O O . VAL B 1 11 ? 28.354 46.720 22.174 1.00 40.60 11 VAL B O 1
ATOM 696 N N . ILE B 1 12 ? 28.827 48.446 20.825 1.00 38.41 12 ILE B N 1
ATOM 697 C CA . ILE B 1 12 ? 27.849 49.339 21.426 1.00 37.92 12 ILE B CA 1
ATOM 698 C C . ILE B 1 12 ? 26.535 49.419 20.670 1.00 38.49 12 ILE B C 1
ATOM 699 O O . ILE B 1 12 ? 25.475 49.399 21.274 1.00 38.84 12 ILE B O 1
ATOM 704 N N . ASP B 1 13 ? 26.597 49.520 19.349 1.00 40.45 13 ASP B N 1
ATOM 705 C CA . ASP B 1 13 ? 25.377 49.661 18.562 1.00 41.66 13 ASP B CA 1
ATOM 706 C C . ASP B 1 13 ? 25.285 48.704 17.380 1.00 39.28 13 ASP B C 1
ATOM 707 O O . ASP B 1 13 ? 26.232 47.996 17.074 1.00 40.14 13 ASP B O 1
ATOM 712 N N . LYS B 1 14 ? 24.146 48.714 16.700 1.00 35.84 14 LYS B N 1
ATOM 713 C CA . LYS B 1 14 ? 23.936 47.837 15.565 1.00 34.15 14 LYS B CA 1
ATOM 714 C C . LYS B 1 14 ? 22.651 48.280 14.871 1.00 34.60 14 LYS B C 1
ATOM 715 O O . LYS B 1 14 ? 21.613 48.378 15.514 1.00 35.15 14 LYS B O 1
ATOM 721 N N . LYS B 1 15 ? 22.705 48.547 13.568 1.00 34.40 15 LYS B N 1
ATOM 722 C CA . LYS B 1 15 ? 21.510 48.970 12.828 1.00 32.95 15 LYS B CA 1
ATOM 723 C C . LYS B 1 15 ? 21.618 48.715 11.335 1.00 32.47 15 LYS B C 1
ATOM 724 O O . LYS B 1 15 ? 22.700 48.816 10.758 1.00 32.19 15 LYS B O 1
ATOM 730 N N . GLU B 1 16 ? 20.489 48.396 10.713 1.00 33.33 16 GLU B N 1
ATOM 731 C CA . GLU B 1 16 ? 20.452 48.166 9.278 1.00 35.09 16 GLU B CA 1
ATOM 732 C C . GLU B 1 16 ? 19.961 49.456 8.598 1.00 35.22 16 GLU B C 1
ATOM 733 O O . GLU B 1 16 ? 19.024 50.095 9.070 1.00 35.26 16 GLU B O 1
ATOM 739 N N . ILE B 1 17 ? 20.598 49.842 7.496 1.00 35.10 17 ILE B N 1
ATOM 740 C CA . ILE B 1 17 ? 20.202 51.050 6.782 1.00 34.51 17 ILE B CA 1
ATOM 741 C C . ILE B 1 17 ? 19.849 50.780 5.320 1.00 34.78 17 ILE B C 1
ATOM 742 O O . ILE B 1 17 ? 20.753 50.592 4.492 1.00 32.98 17 ILE B O 1
ATOM 747 N N . ALA B 1 18 ? 18.552 50.744 5.003 1.00 34.00 18 ALA B N 1
ATOM 748 C CA . ALA B 1 18 ? 18.130 50.516 3.621 1.00 34.45 18 ALA B CA 1
ATOM 749 C C . ALA B 1 18 ? 17.976 51.900 3.004 1.00 34.98 18 ALA B C 1
ATOM 750 O O . ALA B 1 18 ? 17.053 52.621 3.340 1.00 38.01 18 ALA B O 1
ATOM 752 N N . ALA B 1 19 ? 18.879 52.297 2.116 1.00 35.49 19 ALA B N 1
ATOM 753 C CA . ALA B 1 19 ? 18.763 53.632 1.531 1.00 36.05 19 ALA B CA 1
ATOM 754 C C . ALA B 1 19 ? 18.565 53.723 0.016 1.00 36.83 19 ALA B C 1
ATOM 755 O O . ALA B 1 19 ? 19.310 53.117 -0.756 1.00 34.98 19 ALA B O 1
ATOM 757 N N . ASN B 1 20 ? 17.555 54.497 -0.393 1.00 39.00 20 ASN B N 1
ATOM 758 C CA . ASN B 1 20 ? 17.281 54.729 -1.813 1.00 39.90 20 ASN B CA 1
ATOM 759 C C . ASN B 1 20 ? 18.455 55.525 -2.361 1.00 40.90 20 ASN B C 1
ATOM 760 O O . ASN B 1 20 ? 18.791 56.573 -1.823 1.00 39.25 20 ASN B O 1
ATOM 765 N N . GLU B 1 21 ? 19.069 55.039 -3.431 1.00 44.25 21 GLU B N 1
ATOM 766 C CA . GLU B 1 21 ? 20.200 55.743 -4.015 1.00 48.93 21 GLU B CA 1
ATOM 767 C C . GLU B 1 21 ? 19.715 56.765 -5.050 1.00 50.60 21 GLU B C 1
ATOM 768 O O . GLU B 1 21 ? 18.688 56.570 -5.692 1.00 51.20 21 GLU B O 1
ATOM 774 N N . ARG B 1 22 ? 20.443 57.863 -5.196 1.00 52.40 22 ARG B N 1
ATOM 775 C CA . ARG B 1 22 ? 20.065 58.886 -6.158 1.00 54.63 22 ARG B CA 1
ATOM 776 C C . ARG B 1 22 ? 20.570 58.442 -7.535 1.00 56.27 22 ARG B C 1
ATOM 777 O O . ARG B 1 22 ? 21.438 57.572 -7.613 1.00 55.01 22 ARG B O 1
ATOM 785 N N . ARG B 1 23 ? 20.022 59.014 -8.610 1.00 59.81 23 ARG B N 1
ATOM 786 C CA . ARG B 1 23 ? 20.436 58.657 -9.971 1.00 64.37 23 ARG B CA 1
ATOM 787 C C . ARG B 1 23 ? 21.960 58.541 -10.033 1.00 68.21 23 ARG B C 1
ATOM 788 O O . ARG B 1 23 ? 22.686 59.423 -9.550 1.00 68.35 23 ARG B O 1
ATOM 790 N N . SER B 1 24 ? 22.429 57.442 -10.628 1.00 72.11 24 SER B N 1
ATOM 791 C CA . SER B 1 24 ? 23.860 57.138 -10.749 1.00 75.18 24 SER B CA 1
ATOM 792 C C . SER B 1 24 ? 24.613 57.869 -11.869 1.00 76.98 24 SER B C 1
ATOM 793 O O . SER B 1 24 ? 24.095 58.812 -12.488 1.00 77.42 24 SER B O 1
ATOM 795 N N . ARG B 1 25 ? 25.847 57.417 -12.111 1.00 78.05 25 ARG B N 1
ATOM 796 C CA . ARG B 1 25 ? 26.722 57.988 -13.134 1.00 79.03 25 ARG B CA 1
ATOM 797 C C . ARG B 1 25 ? 26.250 57.604 -14.533 1.00 79.39 25 ARG B C 1
ATOM 798 O O . ARG B 1 25 ? 26.751 58.123 -15.531 1.00 79.46 25 ARG B O 1
ATOM 800 N N . THR B 1 30 ? 19.025 49.557 -15.624 1.00 82.95 30 THR B N 1
ATOM 801 C CA . THR B 1 30 ? 19.108 49.452 -14.171 1.00 83.47 30 THR B CA 1
ATOM 802 C C . THR B 1 30 ? 17.906 50.113 -13.466 1.00 83.63 30 THR B C 1
ATOM 803 O O . THR B 1 30 ? 16.980 49.425 -13.017 1.00 83.99 30 THR B O 1
ATOM 805 N N . GLY B 1 31 ? 17.925 51.442 -13.367 1.00 82.91 31 GLY B N 1
ATOM 806 C CA . GLY B 1 31 ? 16.831 52.161 -12.726 1.00 80.28 31 GLY B CA 1
ATOM 807 C C . GLY B 1 31 ? 17.207 52.812 -11.405 1.00 77.88 31 GLY B C 1
ATOM 808 O O . GLY B 1 31 ? 18.300 53.364 -11.257 1.00 77.42 31 GLY B O 1
ATOM 809 N N . PRO B 1 32 ? 16.293 52.750 -10.442 1.00 75.82 32 PRO B N 1
ATOM 810 C CA . PRO B 1 32 ? 16.532 53.329 -9.121 1.00 73.33 32 PRO B CA 1
ATOM 811 C C . PRO B 1 32 ? 16.991 52.258 -8.126 1.00 71.41 32 PRO B C 1
ATOM 812 O O . PRO B 1 32 ? 16.170 51.633 -7.438 1.00 71.08 32 PRO B O 1
ATOM 814 N N . GLU B 1 33 ? 18.304 52.048 -8.054 1.00 67.70 33 GLU B N 1
ATOM 815 C CA . GLU B 1 33 ? 18.860 51.058 -7.139 1.00 63.60 33 GLU B CA 1
ATOM 816 C C . GLU B 1 33 ? 18.888 51.575 -5.697 1.00 60.79 33 GLU B C 1
ATOM 817 O O . GLU B 1 33 ? 19.035 52.772 -5.439 1.00 60.20 33 GLU B O 1
ATOM 819 N N . ILE B 1 34 ? 18.717 50.657 -4.758 1.00 57.77 34 ILE B N 1
ATOM 820 C CA . ILE B 1 34 ? 18.753 50.998 -3.345 1.00 54.56 34 ILE B CA 1
ATOM 821 C C . ILE B 1 34 ? 19.775 50.074 -2.677 1.00 51.75 34 ILE B C 1
ATOM 822 O O . ILE B 1 34 ? 19.832 48.881 -2.971 1.00 50.74 34 ILE B O 1
ATOM 827 N N . THR B 1 35 ? 20.584 50.645 -1.790 1.00 49.72 35 THR B N 1
ATOM 828 C CA . THR B 1 35 ? 21.646 49.922 -1.104 1.00 48.10 35 THR B CA 1
ATOM 829 C C . THR B 1 35 ? 21.380 49.621 0.347 1.00 47.64 35 THR B C 1
ATOM 830 O O . THR B 1 35 ? 20.851 50.464 1.066 1.00 47.32 35 THR B O 1
ATOM 834 N N . HIS B 1 36 ? 21.779 48.425 0.774 1.00 47.99 36 HIS B N 1
ATOM 835 C CA . HIS B 1 36 ? 21.649 48.007 2.170 1.00 48.74 36 HIS B CA 1
ATOM 836 C C . HIS B 1 36 ? 22.968 48.258 2.895 1.00 48.11 36 HIS B C 1
ATOM 837 O O . HIS B 1 36 ? 24.044 48.106 2.315 1.00 48.15 36 HIS B O 1
ATOM 844 N N . TYR B 1 37 ? 22.886 48.639 4.162 1.00 47.12 37 TYR B N 1
ATOM 845 C CA . TYR B 1 37 ? 24.082 48.905 4.943 1.00 46.48 37 TYR B CA 1
ATOM 846 C C . TYR B 1 37 ? 23.958 48.294 6.326 1.00 45.88 37 TYR B C 1
ATOM 847 O O . TYR B 1 37 ? 23.018 48.580 7.069 1.00 47.10 37 TYR B O 1
ATOM 856 N N . TYR B 1 38 ? 24.913 47.452 6.676 1.00 43.48 38 TYR B N 1
ATOM 857 C CA . TYR B 1 38 ? 24.896 46.811 7.972 1.00 41.45 38 TYR B CA 1
ATOM 858 C C . TYR B 1 38 ? 25.977 47.455 8.814 1.00 40.90 38 TYR B C 1
ATOM 859 O O . TYR B 1 38 ? 27.136 47.044 8.772 1.00 41.64 38 TYR B O 1
ATOM 868 N N . GLN B 1 39 ? 25.615 48.477 9.577 1.00 39.64 39 GLN B N 1
ATOM 869 C CA . GLN B 1 39 ? 26.629 49.144 10.380 1.00 38.64 39 GLN B CA 1
ATOM 870 C C . GLN B 1 39 ? 26.581 48.813 11.850 1.00 37.79 39 GLN B C 1
ATOM 871 O O . GLN B 1 39 ? 25.514 48.707 12.444 1.00 38.57 39 GLN B O 1
ATOM 877 N N . VAL B 1 40 ? 27.754 48.639 12.435 1.00 37.66 40 VAL B N 1
ATOM 878 C CA . VAL B 1 40 ? 27.840 48.365 13.857 1.00 37.94 40 VAL B CA 1
ATOM 879 C C . VAL B 1 40 ? 28.839 49.341 14.459 1.00 37.49 40 VAL B C 1
ATOM 880 O O . VAL B 1 40 ? 29.861 49.654 13.857 1.00 36.86 40 VAL B O 1
ATOM 884 N N . THR B 1 41 ? 28.513 49.863 15.631 1.00 38.22 41 THR B N 1
ATOM 885 C CA . THR B 1 41 ? 29.396 50.815 16.291 1.00 39.35 41 THR B CA 1
ATOM 886 C C . THR B 1 41 ? 30.298 50.137 17.330 1.00 39.40 41 THR B C 1
ATOM 887 O O . THR B 1 41 ? 29.817 49.607 18.336 1.00 39.99 41 THR B O 1
ATOM 891 N N . PHE B 1 42 ? 31.605 50.156 17.075 1.00 38.67 42 PHE B N 1
ATOM 892 C CA . PHE B 1 42 ? 32.589 49.569 17.978 1.00 36.91 42 PHE B CA 1
ATOM 893 C C . PHE B 1 42 ? 33.240 50.665 18.815 1.00 37.71 42 PHE B C 1
ATOM 894 O O . PHE B 1 42 ? 33.602 51.715 18.283 1.00 37.51 42 PHE B O 1
ATOM 902 N N . ARG B 1 43 ? 33.380 50.441 20.119 1.00 38.43 43 ARG B N 1
ATOM 903 C CA . ARG B 1 43 ? 34.039 51.428 20.967 1.00 39.49 43 ARG B CA 1
ATOM 904 C C . ARG B 1 43 ? 35.321 50.849 21.562 1.00 41.46 43 ARG B C 1
ATOM 905 O O . ARG B 1 43 ? 35.280 49.796 22.192 1.00 41.55 43 ARG B O 1
ATOM 913 N N . LEU B 1 44 ? 36.456 51.521 21.353 1.00 44.28 44 LEU B N 1
ATOM 914 C CA . LEU B 1 44 ? 37.737 51.050 21.894 1.00 47.33 44 LEU B CA 1
ATOM 915 C C . LEU B 1 44 ? 37.634 50.837 23.397 1.00 49.92 44 LEU B C 1
ATOM 916 O O . LEU B 1 44 ? 37.247 51.743 24.143 1.00 50.02 44 LEU B O 1
ATOM 921 N N . THR B 1 45 ? 37.981 49.627 23.825 1.00 52.75 45 THR B N 1
ATOM 922 C CA . THR B 1 45 ? 37.921 49.245 25.228 1.00 55.43 45 THR B CA 1
ATOM 923 C C . THR B 1 45 ? 39.187 49.689 25.969 1.00 58.02 45 THR B C 1
ATOM 924 O O . THR B 1 45 ? 39.312 49.508 27.183 1.00 58.05 45 THR B O 1
ATOM 928 N N . THR B 1 46 ? 40.121 50.277 25.229 1.00 60.71 46 THR B N 1
ATOM 929 C CA . THR B 1 46 ? 41.367 50.762 25.812 1.00 63.43 46 THR B CA 1
ATOM 930 C C . THR B 1 46 ? 41.127 52.002 26.669 1.00 65.35 46 THR B C 1
ATOM 931 O O . THR B 1 46 ? 40.825 51.897 27.862 1.00 66.69 46 THR B O 1
ATOM 935 N N . ASP B 1 47 ? 41.265 53.172 26.045 1.00 66.91 47 ASP B N 1
ATOM 936 C CA . ASP B 1 47 ? 41.088 54.465 26.712 1.00 68.37 47 ASP B CA 1
ATOM 937 C C . ASP B 1 47 ? 41.359 55.591 25.704 1.00 67.84 47 ASP B C 1
ATOM 938 O O . ASP B 1 47 ? 41.542 56.754 26.075 1.00 66.67 47 ASP B O 1
ATOM 943 N N . ASP B 1 48 ? 41.388 55.218 24.426 1.00 67.69 48 ASP B N 1
ATOM 944 C CA . ASP B 1 48 ? 41.640 56.147 23.329 1.00 66.88 48 ASP B CA 1
ATOM 945 C C . ASP B 1 48 ? 40.427 57.037 23.062 1.00 66.18 48 ASP B C 1
ATOM 946 O O . ASP B 1 48 ? 40.486 57.920 22.200 1.00 67.40 48 ASP B O 1
ATOM 951 N N . ARG B 1 49 ? 39.337 56.809 23.798 1.00 64.20 49 ARG B N 1
ATOM 952 C CA . ARG B 1 49 ? 38.111 57.591 23.615 1.00 62.11 49 ARG B CA 1
ATOM 953 C C . ARG B 1 49 ? 37.827 57.642 22.118 1.00 59.92 49 ARG B C 1
ATOM 954 O O . ARG B 1 49 ? 37.836 58.713 21.506 1.00 58.36 49 ARG B O 1
ATOM 962 N N . LYS B 1 50 ? 37.586 56.472 21.534 1.00 57.93 50 LYS B N 1
ATOM 963 C CA . LYS B 1 50 ? 37.338 56.368 20.105 1.00 54.99 50 LYS B CA 1
ATOM 964 C C . LYS B 1 50 ? 36.219 55.376 19.774 1.00 52.77 50 LYS B C 1
ATOM 965 O O . LYS B 1 50 ? 36.095 54.322 20.400 1.00 52.71 50 LYS B O 1
ATOM 971 N N . ASP B 1 51 ? 35.394 55.734 18.797 1.00 50.47 51 ASP B N 1
ATOM 972 C CA . ASP B 1 51 ? 34.301 54.879 18.347 1.00 47.70 51 ASP B CA 1
ATOM 973 C C . ASP B 1 51 ? 34.448 54.642 16.847 1.00 45.22 51 ASP B C 1
ATOM 974 O O . ASP B 1 51 ? 34.725 55.567 16.081 1.00 44.92 51 ASP B O 1
ATOM 979 N N . LEU B 1 52 ? 34.292 53.392 16.436 1.00 41.93 52 LEU B N 1
ATOM 980 C CA . LEU B 1 52 ? 34.378 53.035 15.029 1.00 37.91 52 LEU B CA 1
ATOM 981 C C . LEU B 1 52 ? 32.966 52.717 14.577 1.00 36.51 52 LEU B C 1
ATOM 982 O O . LEU B 1 52 ? 32.282 51.887 15.179 1.00 36.78 52 LEU B O 1
ATOM 987 N N . VAL B 1 53 ? 32.502 53.390 13.537 1.00 34.60 53 VAL B N 1
ATOM 988 C CA . VAL B 1 53 ? 31.164 53.100 13.051 1.00 33.11 53 VAL B CA 1
ATOM 989 C C . VAL B 1 53 ? 31.296 52.566 11.627 1.00 32.27 53 VAL B C 1
ATOM 990 O O . VAL B 1 53 ? 31.070 53.275 10.643 1.00 32.62 53 VAL B O 1
ATOM 994 N N . LEU B 1 54 ? 31.663 51.294 11.542 1.00 29.48 54 LEU B N 1
ATOM 995 C CA . LEU B 1 54 ? 31.883 50.629 10.270 1.00 28.11 54 LEU B CA 1
ATOM 996 C C . LEU B 1 54 ? 30.657 49.953 9.658 1.00 28.52 54 LEU B C 1
ATOM 997 O O . LEU B 1 54 ? 29.727 49.538 10.366 1.00 26.80 54 LEU B O 1
ATOM 1002 N N . ASN B 1 55 ? 30.673 49.849 8.329 1.00 28.53 55 ASN B N 1
ATOM 1003 C CA . ASN B 1 55 ? 29.614 49.171 7.590 1.00 28.68 55 ASN B CA 1
ATOM 1004 C C . ASN B 1 55 ? 30.278 47.853 7.269 1.00 28.16 55 ASN B C 1
ATOM 1005 O O . ASN B 1 55 ? 31.377 47.832 6.732 1.00 28.48 55 ASN B O 1
ATOM 1010 N N . ILE B 1 56 ? 29.631 46.756 7.627 1.00 27.42 56 ILE B N 1
ATOM 1011 C CA . ILE B 1 56 ? 30.214 45.449 7.411 1.00 27.93 56 ILE B CA 1
ATOM 1012 C C . ILE B 1 56 ? 29.260 44.587 6.608 1.00 30.40 56 ILE B C 1
ATOM 1013 O O . ILE B 1 56 ? 28.092 44.935 6.460 1.00 32.55 56 ILE B O 1
ATOM 1018 N N . ASP B 1 57 ? 29.753 43.463 6.097 1.00 31.84 57 ASP B N 1
ATOM 1019 C CA . ASP B 1 57 ? 28.931 42.539 5.312 1.00 33.94 57 ASP B CA 1
ATOM 1020 C C . ASP B 1 57 ? 27.726 42.000 6.094 1.00 34.53 57 ASP B C 1
ATOM 1021 O O . ASP B 1 57 ? 27.731 41.968 7.332 1.00 33.63 57 ASP B O 1
ATOM 1026 N N . LYS B 1 58 ? 26.703 41.556 5.364 1.00 35.10 58 LYS B N 1
ATOM 1027 C CA . LYS B 1 58 ? 25.492 41.063 6.004 1.00 35.32 58 LYS B CA 1
ATOM 1028 C C . LYS B 1 58 ? 25.741 39.907 6.939 1.00 34.48 58 LYS B C 1
ATOM 1029 O O . LYS B 1 58 ? 25.300 39.919 8.086 1.00 33.95 58 LYS B O 1
ATOM 1035 N N . SER B 1 59 ? 26.460 38.908 6.451 1.00 34.92 59 SER B N 1
ATOM 1036 C CA . SER B 1 59 ? 26.732 37.734 7.257 1.00 34.27 59 SER B CA 1
ATOM 1037 C C . SER B 1 59 ? 27.414 38.011 8.610 1.00 34.33 59 SER B C 1
ATOM 1038 O O . SER B 1 59 ? 27.072 37.371 9.617 1.00 33.97 59 SER B O 1
ATOM 1041 N N . SER B 1 60 ? 28.367 38.947 8.640 1.00 32.79 60 SER B N 1
ATOM 1042 C CA . SER B 1 60 ? 29.049 39.300 9.889 1.00 32.43 60 SER B CA 1
ATOM 1043 C C . SER B 1 60 ? 28.084 40.010 10.836 1.00 33.88 60 SER B C 1
ATOM 1044 O O . SER B 1 60 ? 27.996 39.691 12.023 1.00 33.49 60 SER B O 1
ATOM 1047 N N . TYR B 1 61 ? 27.367 40.986 10.291 1.00 35.11 61 TYR B N 1
ATOM 1048 C CA . TYR B 1 61 ? 26.386 41.764 11.040 1.00 34.80 61 TYR B CA 1
ATOM 1049 C C . TYR B 1 61 ? 25.484 40.817 11.826 1.00 35.70 61 TYR B C 1
ATOM 1050 O O . TYR B 1 61 ? 25.210 41.028 13.001 1.00 34.61 61 TYR B O 1
ATOM 1059 N N . GLN B 1 62 ? 25.042 39.761 11.155 1.00 38.19 62 GLN B N 1
ATOM 1060 C CA . GLN B 1 62 ? 24.159 38.751 11.739 1.00 39.76 62 GLN B CA 1
ATOM 1061 C C . GLN B 1 62 ? 24.747 38.008 12.928 1.00 39.61 62 GLN B C 1
ATOM 1062 O O . GLN B 1 62 ? 24.025 37.334 13.661 1.00 39.20 62 GLN B O 1
ATOM 1068 N N . ASN B 1 63 ? 26.057 38.105 13.104 1.00 39.88 63 ASN B N 1
ATOM 1069 C CA . ASN B 1 63 ? 26.710 37.403 14.194 1.00 39.67 63 ASN B CA 1
ATOM 1070 C C . ASN B 1 63 ? 27.351 38.317 15.215 1.00 39.51 63 ASN B C 1
ATOM 1071 O O . ASN B 1 63 ? 28.151 37.865 16.034 1.00 40.62 63 ASN B O 1
ATOM 1076 N N . ILE B 1 64 ? 27.005 39.599 15.169 1.00 38.82 64 ILE B N 1
ATOM 1077 C CA . ILE B 1 64 ? 27.561 40.568 16.108 1.00 38.64 64 ILE B CA 1
ATOM 1078 C C . ILE B 1 64 ? 26.455 41.255 16.893 1.00 39.92 64 ILE B C 1
ATOM 1079 O O . ILE B 1 64 ? 25.625 41.961 16.327 1.00 40.59 64 ILE B O 1
ATOM 1084 N N . GLU B 1 65 ? 26.437 41.041 18.203 1.00 41.17 65 GLU B N 1
ATOM 1085 C CA . GLU B 1 65 ? 25.432 41.669 19.036 1.00 41.65 65 GLU B CA 1
ATOM 1086 C C . GLU B 1 65 ? 26.060 42.684 19.949 1.00 40.84 65 GLU B C 1
ATOM 1087 O O . GLU B 1 65 ? 27.247 42.620 20.229 1.00 39.87 65 GLU B O 1
ATOM 1093 N N . PRO B 1 66 ? 25.271 43.664 20.396 1.00 41.68 66 PRO B N 1
ATOM 1094 C CA . PRO B 1 66 ? 25.724 44.729 21.300 1.00 43.35 66 PRO B CA 1
ATOM 1095 C C . PRO B 1 66 ? 26.093 44.154 22.676 1.00 44.09 66 PRO B C 1
ATOM 1096 O O . PRO B 1 66 ? 25.398 43.279 23.201 1.00 44.36 66 PRO B O 1
ATOM 1100 N N . GLU B 1 67 ? 27.187 44.654 23.243 1.00 44.98 67 GLU B N 1
ATOM 1101 C CA . GLU B 1 67 ? 27.690 44.218 24.541 1.00 45.74 67 GLU B CA 1
ATOM 1102 C C . GLU B 1 67 ? 28.745 43.109 24.465 1.00 44.36 67 GLU B C 1
ATOM 1103 O O . GLU B 1 67 ? 29.252 42.661 25.500 1.00 46.00 67 GLU B O 1
ATOM 1109 N N . MET B 1 68 ? 29.062 42.648 23.254 1.00 40.94 68 MET B N 1
ATOM 1110 C CA . MET B 1 68 ? 30.100 41.630 23.076 1.00 37.82 68 MET B CA 1
ATOM 1111 C C . MET B 1 68 ? 31.425 42.392 23.158 1.00 38.32 68 MET B C 1
ATOM 1112 O O . MET B 1 68 ? 31.481 43.588 22.851 1.00 38.54 68 MET B O 1
ATOM 1117 N N . LYS B 1 69 ? 32.487 41.713 23.577 1.00 38.51 69 LYS B N 1
ATOM 1118 C CA . LYS B 1 69 ? 33.797 42.347 23.645 1.00 38.41 69 LYS B CA 1
ATOM 1119 C C . LYS B 1 69 ? 34.813 41.454 22.974 1.00 37.18 69 LYS B C 1
ATOM 1120 O O . LYS B 1 69 ? 34.819 40.246 23.187 1.00 37.13 69 LYS B O 1
ATOM 1126 N N . GLY B 1 70 ? 35.673 42.038 22.156 1.00 36.16 70 GLY B N 1
ATOM 1127 C CA . GLY B 1 70 ? 36.661 41.219 21.489 1.00 37.36 70 GLY B CA 1
ATOM 1128 C C . GLY B 1 70 ? 37.725 41.968 20.716 1.00 38.38 70 GLY B C 1
ATOM 1129 O O . GLY B 1 70 ? 37.984 43.143 20.956 1.00 38.03 70 GLY B O 1
ATOM 1130 N N . ARG B 1 71 ? 38.361 41.267 19.789 1.00 39.28 71 ARG B N 1
ATOM 1131 C CA . ARG B 1 71 ? 39.389 41.869 18.976 1.00 40.80 71 ARG B CA 1
ATOM 1132 C C . ARG B 1 71 ? 38.738 42.294 17.684 1.00 40.36 71 ARG B C 1
ATOM 1133 O O . ARG B 1 71 ? 37.934 41.556 17.116 1.00 40.96 71 ARG B O 1
ATOM 1141 N N . LEU B 1 72 ? 39.070 43.491 17.227 1.00 39.07 72 LEU B N 1
ATOM 1142 C CA . LEU B 1 72 ? 38.529 43.986 15.976 1.00 37.75 72 LEU B CA 1
ATOM 1143 C C . LEU B 1 72 ? 39.700 44.117 15.009 1.00 38.26 72 LEU B C 1
ATOM 1144 O O . LEU B 1 72 ? 40.710 44.719 15.348 1.00 38.21 72 LEU B O 1
ATOM 1149 N N . PHE B 1 73 ? 39.600 43.523 13.827 1.00 38.68 73 PHE B N 1
ATOM 1150 C CA . PHE B 1 73 ? 40.684 43.654 12.853 1.00 38.33 73 PHE B CA 1
ATOM 1151 C C . PHE B 1 73 ? 40.224 44.600 11.753 1.00 38.25 73 PHE B C 1
ATOM 1152 O O . PHE B 1 73 ? 39.115 44.476 11.225 1.00 37.74 73 PHE B O 1
ATOM 1160 N N . MET B 1 74 ? 41.070 45.555 11.407 1.00 38.71 74 MET B N 1
ATOM 1161 C CA . MET B 1 74 ? 40.714 46.494 10.360 1.00 39.88 74 MET B CA 1
ATOM 1162 C C . MET B 1 74 ? 41.881 46.715 9.433 1.00 41.37 74 MET B C 1
ATOM 1163 O O . MET B 1 74 ? 43.027 46.810 9.872 1.00 41.32 74 MET B O 1
ATOM 1168 N N . GLN B 1 75 ? 41.581 46.786 8.145 1.00 43.56 75 GLN B N 1
ATOM 1169 C CA . GLN B 1 75 ? 42.599 47.041 7.142 1.00 45.62 75 GLN B CA 1
ATOM 1170 C C . GLN B 1 75 ? 42.353 48.505 6.835 1.00 46.44 75 GLN B C 1
ATOM 1171 O O . GLN B 1 75 ? 41.402 48.857 6.121 1.00 45.78 75 GLN B O 1
ATOM 1177 N N . GLY B 1 76 ? 43.198 49.362 7.397 1.00 47.13 76 GLY B N 1
ATOM 1178 C CA . GLY B 1 76 ? 43.014 50.779 7.195 1.00 47.83 76 GLY B CA 1
ATOM 1179 C C . GLY B 1 76 ? 41.730 51.189 7.896 1.00 49.24 76 GLY B C 1
ATOM 1180 O O . GLY B 1 76 ? 41.659 51.186 9.137 1.00 48.84 76 GLY B O 1
ATOM 1181 N N . SER B 1 77 ? 40.706 51.519 7.107 1.00 48.88 77 SER B N 1
ATOM 1182 C CA . SER B 1 77 ? 39.418 51.953 7.656 1.00 49.29 77 SER B CA 1
ATOM 1183 C C . SER B 1 77 ? 38.305 50.952 7.366 1.00 49.06 77 SER B C 1
ATOM 1184 O O . SER B 1 77 ? 37.155 51.137 7.786 1.00 48.45 77 SER B O 1
ATOM 1187 N N . ARG B 1 78 ? 38.659 49.894 6.642 1.00 48.01 78 ARG B N 1
ATOM 1188 C CA . ARG B 1 78 ? 37.705 48.863 6.272 1.00 45.57 78 ARG B CA 1
ATOM 1189 C C . ARG B 1 78 ? 37.643 47.747 7.313 1.00 42.76 78 ARG B C 1
ATOM 1190 O O . ARG B 1 78 ? 38.668 47.274 7.805 1.00 42.64 78 ARG B O 1
ATOM 1198 N N . PHE B 1 79 ? 36.429 47.339 7.655 1.00 39.30 79 PHE B N 1
ATOM 1199 C CA . PHE B 1 79 ? 36.230 46.265 8.618 1.00 37.53 79 PHE B CA 1
ATOM 1200 C C . PHE B 1 79 ? 36.761 44.977 8.019 1.00 37.50 79 PHE B C 1
ATOM 1201 O O . PHE B 1 79 ? 36.552 44.727 6.840 1.00 38.79 79 PHE B O 1
ATOM 1209 N N . VAL B 1 80 ? 37.438 44.155 8.817 1.00 37.84 80 VAL B N 1
ATOM 1210 C CA . VAL B 1 80 ? 37.963 42.883 8.310 1.00 38.53 80 VAL B CA 1
ATOM 1211 C C . VAL B 1 80 ? 37.311 41.719 9.037 1.00 37.67 80 VAL B C 1
ATOM 1212 O O . VAL B 1 80 ? 36.885 40.730 8.422 1.00 37.22 80 VAL B O 1
ATOM 1216 N N . GLN B 1 81 ? 37.245 41.850 10.356 1.00 36.78 81 GLN B N 1
ATOM 1217 C CA . GLN B 1 81 ? 36.654 40.816 11.187 1.00 36.57 81 GLN B CA 1
ATOM 1218 C C . GLN B 1 81 ? 36.555 41.236 12.642 1.00 36.44 81 GLN B C 1
ATOM 1219 O O . GLN B 1 81 ? 37.259 42.139 13.100 1.00 36.90 81 GLN B O 1
ATOM 1225 N N . PHE B 1 82 ? 35.670 40.573 13.370 1.00 35.92 82 PHE B N 1
ATOM 1226 C CA . PHE B 1 82 ? 35.511 40.853 14.783 1.00 36.22 82 PHE B CA 1
ATOM 1227 C C . PHE B 1 82 ? 35.503 39.534 15.499 1.00 38.12 82 PHE B C 1
ATOM 1228 O O . PHE B 1 82 ? 34.605 38.719 15.295 1.00 37.92 82 PHE B O 1
ATOM 1236 N N . GLU B 1 83 ? 36.520 39.314 16.327 1.00 42.08 83 GLU B N 1
ATOM 1237 C CA . GLU B 1 83 ? 36.633 38.075 17.084 1.00 45.65 83 GLU B CA 1
ATOM 1238 C C . GLU B 1 83 ? 36.203 38.321 18.516 1.00 48.06 83 GLU B C 1
ATOM 1239 O O . GLU B 1 83 ? 36.786 39.146 19.212 1.00 47.87 83 GLU B O 1
ATOM 1245 N N . THR B 1 84 ? 35.166 37.605 18.938 1.00 52.08 84 THR B N 1
ATOM 1246 C CA . THR B 1 84 ? 34.626 37.739 20.284 1.00 55.67 84 THR B CA 1
ATOM 1247 C C . THR B 1 84 ? 35.415 36.936 21.307 1.00 59.21 84 THR B C 1
ATOM 1248 O O . THR B 1 84 ? 35.518 35.712 21.214 1.00 58.14 84 THR B O 1
ATOM 1252 N N . ASP B 1 85 ? 35.968 37.647 22.285 1.00 65.03 85 ASP B N 1
ATOM 1253 C CA . ASP B 1 85 ? 36.768 37.044 23.347 1.00 70.75 85 ASP B CA 1
ATOM 1254 C C . ASP B 1 85 ? 36.224 35.704 23.801 1.00 72.82 85 ASP B C 1
ATOM 1255 O O . ASP B 1 85 ? 35.123 35.620 24.352 1.00 73.63 85 ASP B O 1
ATOM 1260 N N . VAL B 1 86 ? 37.011 34.661 23.563 1.00 75.11 86 VAL B N 1
ATOM 1261 C CA . VAL B 1 86 ? 36.638 33.305 23.933 1.00 77.92 86 VAL B CA 1
ATOM 1262 C C . VAL B 1 86 ? 36.126 33.243 25.385 1.00 79.51 86 VAL B C 1
ATOM 1263 O O . VAL B 1 86 ? 36.477 34.097 26.209 1.00 80.52 86 VAL B O 1
ATOM 1265 N N . PRO B 1 87 ? 35.299 32.239 25.689 1.00 80.01 87 PRO B N 1
ATOM 1266 C CA . PRO B 1 87 ? 34.728 32.066 27.032 1.00 81.17 87 PRO B CA 1
ATOM 1267 C C . PRO B 1 87 ? 35.778 31.863 28.152 1.00 82.09 87 PRO B C 1
ATOM 1268 O O . PRO B 1 87 ? 36.982 31.737 27.827 1.00 82.27 87 PRO B O 1
ATOM 1270 N N . ALA C 1 2 ? 21.799 84.941 15.263 1.00 86.72 2 ALA C N 1
ATOM 1271 C CA . ALA C 1 2 ? 22.455 86.031 16.049 1.00 86.93 2 ALA C CA 1
ATOM 1272 C C . ALA C 1 2 ? 23.961 85.792 16.142 1.00 86.61 2 ALA C C 1
ATOM 1273 O O . ALA C 1 2 ? 24.435 84.679 15.898 1.00 87.11 2 ALA C O 1
ATOM 1275 N N . PRO C 1 3 ? 24.739 86.843 16.466 1.00 85.87 3 PRO C N 1
ATOM 1276 C CA . PRO C 1 3 ? 26.196 86.688 16.584 1.00 84.10 3 PRO C CA 1
ATOM 1277 C C . PRO C 1 3 ? 26.580 85.688 17.690 1.00 81.83 3 PRO C C 1
ATOM 1278 O O . PRO C 1 3 ? 25.717 85.189 18.419 1.00 81.46 3 PRO C O 1
ATOM 1282 N N . VAL C 1 4 ? 27.876 85.407 17.805 1.00 78.74 4 VAL C N 1
ATOM 1283 C CA . VAL C 1 4 ? 28.405 84.468 18.800 1.00 75.22 4 VAL C CA 1
ATOM 1284 C C . VAL C 1 4 ? 27.898 84.670 20.253 1.00 72.56 4 VAL C C 1
ATO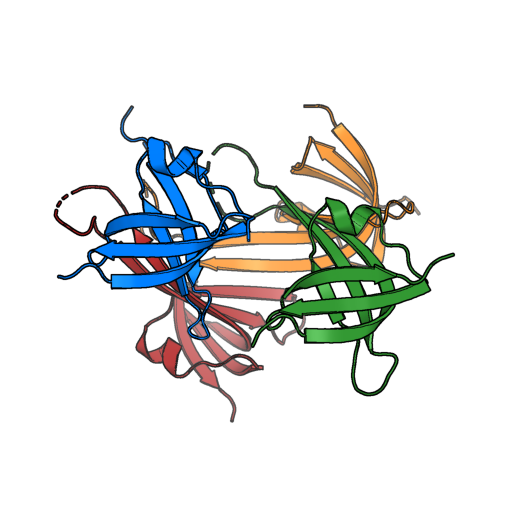M 1285 O O . VAL C 1 4 ? 28.194 85.685 20.891 1.00 72.65 4 VAL C O 1
ATOM 1289 N N . LYS C 1 5 ? 27.137 83.695 20.762 1.00 68.51 5 LYS C N 1
ATOM 1290 C CA . LYS C 1 5 ? 26.600 83.735 22.123 1.00 64.52 5 LYS C CA 1
ATOM 1291 C C . LYS C 1 5 ? 27.579 83.126 23.116 1.00 62.08 5 LYS C C 1
ATOM 1292 O O . LYS C 1 5 ? 28.494 82.400 22.726 1.00 62.52 5 LYS C O 1
ATOM 1298 N N . LEU C 1 6 ? 27.382 83.409 24.402 1.00 58.78 6 LEU C N 1
ATOM 1299 C CA . LEU C 1 6 ? 28.285 82.899 25.429 1.00 55.40 6 LEU C CA 1
ATOM 1300 C C . LEU C 1 6 ? 27.573 82.190 26.575 1.00 53.92 6 LEU C C 1
ATOM 1301 O O . LEU C 1 6 ? 26.604 82.715 27.127 1.00 53.87 6 LEU C O 1
ATOM 1306 N N . TYR C 1 7 ? 28.055 80.994 26.923 1.00 52.79 7 TYR C N 1
ATOM 1307 C CA . TYR C 1 7 ? 27.464 80.193 28.007 1.00 52.00 7 TYR C CA 1
ATOM 1308 C C . TYR C 1 7 ? 28.510 79.640 28.990 1.00 50.70 7 TYR C C 1
ATOM 1309 O O . TYR C 1 7 ? 29.555 79.144 28.570 1.00 50.71 7 TYR C O 1
ATOM 1318 N N . MET C 1 8 ? 28.242 79.742 30.292 1.00 48.81 8 MET C N 1
ATOM 1319 C CA . MET C 1 8 ? 29.156 79.196 31.301 1.00 47.76 8 MET C CA 1
ATOM 1320 C C . MET C 1 8 ? 28.950 77.680 31.223 1.00 48.20 8 MET C C 1
ATOM 1321 O O . MET C 1 8 ? 27.813 77.205 31.268 1.00 47.61 8 MET C O 1
ATOM 1326 N N . VAL C 1 9 ? 30.029 76.906 31.135 1.00 49.23 9 VAL C N 1
ATOM 1327 C CA . VAL C 1 9 ? 29.856 75.459 30.987 1.00 49.45 9 VAL C CA 1
ATOM 1328 C C . VAL C 1 9 ? 31.006 74.583 31.529 1.00 48.70 9 VAL C C 1
ATOM 1329 O O . VAL C 1 9 ? 32.112 75.065 31.763 1.00 48.62 9 VAL C O 1
ATOM 1333 N N . GLU C 1 10 ? 30.719 73.304 31.758 1.00 48.39 10 GLU C N 1
ATOM 1334 C CA . GLU C 1 10 ? 31.729 72.356 32.222 1.00 50.16 10 GLU C CA 1
ATOM 1335 C C . GLU C 1 10 ? 31.770 71.200 31.236 1.00 49.63 10 GLU C C 1
ATOM 1336 O O . GLU C 1 10 ? 30.727 70.745 30.770 1.00 49.30 10 GLU C O 1
ATOM 1342 N N . VAL C 1 11 ? 32.972 70.714 30.941 1.00 49.19 11 VAL C N 1
ATOM 1343 C CA . VAL C 1 11 ? 33.162 69.609 29.997 1.00 49.48 11 VAL C CA 1
ATOM 1344 C C . VAL C 1 11 ? 32.857 68.242 30.604 1.00 48.87 11 VAL C C 1
ATOM 1345 O O . VAL C 1 11 ? 33.643 67.735 31.400 1.00 48.75 11 VAL C O 1
ATOM 1349 N N . ILE C 1 12 ? 31.736 67.634 30.220 1.00 48.78 12 ILE C N 1
ATOM 1350 C CA . ILE C 1 12 ? 31.391 66.322 30.761 1.00 49.13 12 ILE C CA 1
ATOM 1351 C C . ILE C 1 12 ? 32.163 65.196 30.075 1.00 50.05 12 ILE C C 1
ATOM 1352 O O . ILE C 1 12 ? 32.913 64.469 30.728 1.00 50.64 12 ILE C O 1
ATOM 1357 N N . ASP C 1 13 ? 32.004 65.045 28.766 1.00 50.41 13 ASP C N 1
ATOM 1358 C CA . ASP C 1 13 ? 32.723 63.976 28.083 1.00 50.67 13 ASP C CA 1
ATOM 1359 C C . ASP C 1 13 ? 33.409 64.432 26.802 1.00 50.11 13 ASP C C 1
ATOM 1360 O O . ASP C 1 13 ? 33.207 65.551 26.338 1.00 50.39 13 ASP C O 1
ATOM 1365 N N . LYS C 1 14 ? 34.206 63.536 26.231 1.00 49.17 14 LYS C N 1
ATOM 1366 C CA . LYS C 1 14 ? 34.971 63.797 25.018 1.00 48.24 14 LYS C CA 1
ATOM 1367 C C . LYS C 1 14 ? 35.166 62.448 24.335 1.00 47.89 14 LYS C C 1
ATOM 1368 O O . LYS C 1 14 ? 35.419 61.444 25.007 1.00 48.16 14 LYS C O 1
ATOM 1374 N N . LYS C 1 15 ? 35.034 62.402 23.015 1.00 47.07 15 LYS C N 1
ATOM 1375 C CA . LYS C 1 15 ? 35.220 61.137 22.306 1.00 46.49 15 LYS C CA 1
ATOM 1376 C C . LYS C 1 15 ? 35.434 61.390 20.830 1.00 45.78 15 LYS C C 1
ATOM 1377 O O . LYS C 1 15 ? 34.926 62.360 20.286 1.00 46.73 15 LYS C O 1
ATOM 1383 N N . GLU C 1 16 ? 36.170 60.498 20.183 1.00 45.73 16 GLU C N 1
ATOM 1384 C CA . GLU C 1 16 ? 36.449 60.625 18.762 1.00 45.46 16 GLU C CA 1
ATOM 1385 C C . GLU C 1 16 ? 35.639 59.602 17.965 1.00 43.52 16 GLU C C 1
ATOM 1386 O O . GLU C 1 16 ? 35.608 58.420 18.303 1.00 42.88 16 GLU C O 1
ATOM 1392 N N . ILE C 1 17 ? 34.976 60.055 16.907 1.00 41.77 17 ILE C N 1
ATOM 1393 C CA . ILE C 1 17 ? 34.166 59.147 16.104 1.00 40.49 17 ILE C CA 1
ATOM 1394 C C . ILE C 1 17 ? 34.673 58.985 14.680 1.00 40.92 17 ILE C C 1
ATOM 1395 O O . ILE C 1 17 ? 34.651 59.941 13.906 1.00 41.45 17 ILE C O 1
ATOM 1400 N N . ALA C 1 18 ? 35.149 57.786 14.342 1.00 39.85 18 ALA C N 1
ATOM 1401 C CA . ALA C 1 18 ? 35.604 57.506 12.986 1.00 38.65 18 ALA C CA 1
ATOM 1402 C C . ALA C 1 18 ? 34.444 56.684 12.416 1.00 38.80 18 ALA C C 1
ATOM 1403 O O . ALA C 1 18 ? 34.082 55.651 12.971 1.00 38.64 18 ALA C O 1
ATOM 1405 N N . ALA C 1 19 ? 33.832 57.161 11.336 1.00 39.92 19 ALA C N 1
ATOM 1406 C CA . ALA C 1 19 ? 32.697 56.459 10.741 1.00 41.55 19 ALA C CA 1
ATOM 1407 C C . ALA C 1 19 ? 32.772 56.324 9.217 1.00 43.77 19 ALA C C 1
ATOM 1408 O O . ALA C 1 19 ? 33.093 57.281 8.509 1.00 43.53 19 ALA C O 1
ATOM 1410 N N . ASN C 1 20 ? 32.461 55.127 8.722 1.00 46.52 20 ASN C N 1
ATOM 1411 C CA . ASN C 1 20 ? 32.475 54.843 7.288 1.00 48.83 20 ASN C CA 1
ATOM 1412 C C . ASN C 1 20 ? 31.303 55.529 6.600 1.00 51.46 20 ASN C C 1
ATOM 1413 O O . ASN C 1 20 ? 30.152 55.318 6.979 1.00 51.40 20 ASN C O 1
ATOM 1418 N N . GLU C 1 21 ? 31.579 56.339 5.586 1.00 55.82 21 GLU C N 1
ATOM 1419 C CA . GLU C 1 21 ? 30.492 56.996 4.869 1.00 59.96 21 GLU C CA 1
ATOM 1420 C C . GLU C 1 21 ? 29.846 55.938 4.002 1.00 60.53 21 GLU C C 1
ATOM 1421 O O . GLU C 1 21 ? 30.529 55.045 3.512 1.00 60.14 21 GLU C O 1
ATOM 1427 N N . ARG C 1 22 ? 28.534 56.025 3.826 1.00 62.38 22 ARG C N 1
ATOM 1428 C CA . ARG C 1 22 ? 27.828 55.063 2.996 1.00 65.15 22 ARG C CA 1
ATOM 1429 C C . ARG C 1 22 ? 28.202 55.192 1.516 1.00 67.69 22 ARG C C 1
ATOM 1430 O O . ARG C 1 22 ? 29.150 54.541 1.051 1.00 68.94 22 ARG C O 1
ATOM 1438 N N . ARG C 1 23 ? 27.478 56.018 0.768 1.00 69.29 23 ARG C N 1
ATOM 1439 C CA . ARG C 1 23 ? 27.794 56.193 -0.651 1.00 70.92 23 ARG C CA 1
ATOM 1440 C C . ARG C 1 23 ? 27.803 54.849 -1.400 1.00 71.45 23 ARG C C 1
ATOM 1441 O O . ARG C 1 23 ? 28.797 54.109 -1.388 1.00 71.04 23 ARG C O 1
ATOM 1443 N N . THR C 1 30 ? 38.230 58.154 -5.528 1.00 90.82 30 THR C N 1
ATOM 1444 C CA . THR C 1 30 ? 37.748 56.821 -5.170 1.00 91.24 30 THR C CA 1
ATOM 1445 C C . THR C 1 30 ? 38.486 56.186 -3.967 1.00 91.24 30 THR C C 1
ATOM 1446 O O . THR C 1 30 ? 39.617 56.565 -3.634 1.00 91.24 30 THR C O 1
ATOM 1448 N N . GLY C 1 31 ? 37.821 55.214 -3.334 1.00 91.24 31 GLY C N 1
ATOM 1449 C CA . GLY C 1 31 ? 38.351 54.509 -2.169 1.00 90.84 31 GLY C CA 1
ATOM 1450 C C . GLY C 1 31 ? 37.220 54.294 -1.165 1.00 90.29 31 GLY C C 1
ATOM 1451 O O . GLY C 1 31 ? 36.046 54.282 -1.562 1.00 90.81 31 GLY C O 1
ATOM 1452 N N . PRO C 1 32 ? 37.546 54.104 0.118 1.00 88.62 32 PRO C N 1
ATOM 1453 C CA . PRO C 1 32 ? 36.503 53.941 1.138 1.00 85.90 32 PRO C CA 1
ATOM 1454 C C . PRO C 1 32 ? 35.937 55.356 1.351 1.00 84.40 32 PRO C C 1
ATOM 1455 O O . PRO C 1 32 ? 35.676 56.075 0.378 1.00 85.28 32 PRO C O 1
ATOM 1457 N N . GLU C 1 33 ? 35.754 55.772 2.599 1.00 81.02 33 GLU C N 1
ATOM 1458 C CA . GLU C 1 33 ? 35.235 57.114 2.871 1.00 77.10 33 GLU C CA 1
ATOM 1459 C C . GLU C 1 33 ? 35.049 57.266 4.358 1.00 74.89 33 GLU C C 1
ATOM 1460 O O . GLU C 1 33 ? 34.053 56.821 4.928 1.00 73.46 33 GLU C O 1
ATOM 1462 N N . ILE C 1 34 ? 36.028 57.897 4.985 1.00 72.73 34 ILE C N 1
ATOM 1463 C CA . ILE C 1 34 ? 35.977 58.095 6.413 1.00 70.44 34 ILE C CA 1
ATOM 1464 C C . ILE C 1 34 ? 35.803 59.534 6.838 1.00 68.76 34 ILE C C 1
ATOM 1465 O O . ILE C 1 34 ? 36.415 60.451 6.287 1.00 69.87 34 ILE C O 1
ATOM 1470 N N . THR C 1 35 ? 34.958 59.709 7.845 1.00 66.38 35 THR C N 1
ATOM 1471 C CA . THR C 1 35 ? 34.651 61.010 8.391 1.00 64.10 35 THR C CA 1
ATOM 1472 C C . THR C 1 35 ? 34.983 61.006 9.864 1.00 63.51 35 THR C C 1
ATOM 1473 O O . THR C 1 35 ? 34.377 60.262 10.622 1.00 63.34 35 THR C O 1
ATOM 1477 N N . HIS C 1 36 ? 35.950 61.821 10.271 1.00 63.74 36 HIS C N 1
ATOM 1478 C CA . HIS C 1 36 ? 36.313 61.899 11.683 1.00 64.14 36 HIS C CA 1
ATOM 1479 C C . HIS C 1 36 ? 35.586 63.014 12.403 1.00 63.00 36 HIS C C 1
ATOM 1480 O O . HIS C 1 36 ? 35.577 64.160 11.958 1.00 62.89 36 HIS C O 1
ATOM 1487 N N . TYR C 1 37 ? 34.974 62.659 13.524 1.00 61.69 37 TYR C N 1
ATOM 1488 C CA . TYR C 1 37 ? 34.258 63.615 14.339 1.00 59.79 37 TYR C CA 1
ATOM 1489 C C . TYR C 1 37 ? 34.977 63.712 15.663 1.00 59.17 37 TYR C C 1
ATOM 1490 O O . TYR C 1 37 ? 35.455 62.716 16.215 1.00 58.24 37 TYR C O 1
ATOM 1499 N N . TYR C 1 38 ? 35.050 64.936 16.154 1.00 58.85 38 TYR C N 1
ATOM 1500 C CA . TYR C 1 38 ? 35.681 65.235 17.418 1.00 57.20 38 TYR C CA 1
ATOM 1501 C C . TYR C 1 38 ? 34.565 65.869 18.222 1.00 55.40 38 TYR C C 1
ATOM 1502 O O . TYR C 1 38 ? 34.390 67.088 18.212 1.00 56.48 38 TYR C O 1
ATOM 1511 N N . GLN C 1 39 ? 33.775 65.031 18.882 1.00 52.46 39 GLN C N 1
ATOM 1512 C CA . GLN C 1 39 ? 32.672 65.539 19.671 1.00 49.58 39 GLN C CA 1
ATOM 1513 C C . GLN C 1 39 ? 32.985 65.581 21.171 1.00 47.63 39 GLN C C 1
ATOM 1514 O O . GLN C 1 39 ? 33.613 64.672 21.736 1.00 46.44 39 GLN C O 1
ATOM 1520 N N . VAL C 1 40 ? 32.553 66.668 21.800 1.00 45.51 40 VAL C N 1
ATOM 1521 C CA . VAL C 1 40 ? 32.729 66.852 23.231 1.00 43.80 40 VAL C CA 1
ATOM 1522 C C . VAL C 1 40 ? 31.367 67.245 23.825 1.00 42.01 40 VAL C C 1
ATOM 1523 O O . VAL C 1 40 ? 30.612 67.997 23.216 1.00 41.56 4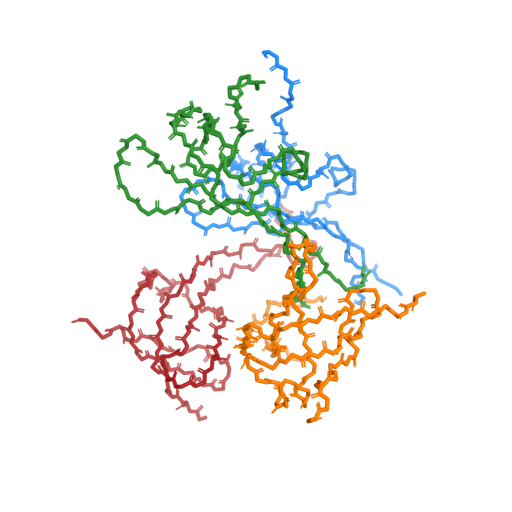0 VAL C O 1
ATOM 1527 N N . THR C 1 41 ? 31.047 66.679 24.988 1.00 41.39 41 THR C N 1
ATOM 1528 C CA . THR C 1 41 ? 29.781 66.936 25.681 1.00 40.86 41 THR C CA 1
ATOM 1529 C C . THR C 1 41 ? 29.944 67.983 26.783 1.00 41.10 41 THR C C 1
ATOM 1530 O O . THR C 1 41 ? 30.767 67.818 27.688 1.00 41.10 41 THR C O 1
ATOM 1534 N N . PHE C 1 42 ? 29.142 69.044 26.706 1.00 41.08 42 PHE C N 1
ATOM 1535 C CA . PHE C 1 42 ? 29.164 70.125 27.689 1.00 41.74 42 PHE C CA 1
ATOM 1536 C C . PHE C 1 42 ? 27.904 70.133 28.571 1.00 41.88 42 PHE C C 1
ATOM 1537 O O . PHE C 1 42 ? 26.895 69.522 28.229 1.00 42.13 42 PHE C O 1
ATOM 1545 N N . ARG C 1 43 ? 27.966 70.825 29.704 1.00 42.51 43 ARG C N 1
ATOM 1546 C CA . ARG C 1 43 ? 26.807 70.938 30.587 1.00 43.82 43 ARG C CA 1
ATOM 1547 C C . ARG C 1 43 ? 26.623 72.381 31.060 1.00 44.96 43 ARG C C 1
ATOM 1548 O O . ARG C 1 43 ? 27.459 72.904 31.797 1.00 44.96 43 ARG C O 1
ATOM 1556 N N . LEU C 1 44 ? 25.542 73.028 30.629 1.00 46.32 44 LEU C N 1
ATOM 1557 C CA . LEU C 1 44 ? 25.295 74.401 31.050 1.00 48.33 44 LEU C CA 1
ATOM 1558 C C . LEU C 1 44 ? 25.144 74.338 32.570 1.00 49.98 44 LEU C C 1
ATOM 1559 O O . LEU C 1 44 ? 24.131 73.879 33.098 1.00 50.96 44 LEU C O 1
ATOM 1564 N N . THR C 1 45 ? 26.180 74.780 33.268 1.00 52.04 45 THR C N 1
ATOM 1565 C CA . THR C 1 45 ? 26.206 74.745 34.714 1.00 53.13 45 THR C CA 1
ATOM 1566 C C . THR C 1 45 ? 25.417 75.886 35.359 1.00 55.20 45 THR C C 1
ATOM 1567 O O . THR C 1 45 ? 24.907 75.740 36.471 1.00 53.25 45 THR C O 1
ATOM 1571 N N . THR C 1 46 ? 25.316 77.014 34.656 1.00 58.96 46 THR C N 1
ATOM 1572 C CA . THR C 1 46 ? 24.592 78.183 35.162 1.00 62.53 46 THR C CA 1
ATOM 1573 C C . THR C 1 46 ? 23.159 77.828 35.525 1.00 63.92 46 THR C C 1
ATOM 1574 O O . THR C 1 46 ? 22.776 77.911 36.686 1.00 67.15 46 THR C O 1
ATOM 1578 N N . ASP C 1 47 ? 22.358 77.451 34.538 1.00 63.40 47 ASP C N 1
ATOM 1579 C CA . ASP C 1 47 ? 20.967 77.077 34.787 1.00 63.51 47 ASP C CA 1
ATOM 1580 C C . ASP C 1 47 ? 20.626 76.011 33.735 1.00 65.05 47 ASP C C 1
ATOM 1581 O O . ASP C 1 47 ? 21.513 75.328 33.224 1.00 62.94 47 ASP C O 1
ATOM 1586 N N . ASP C 1 48 ? 19.325 75.850 33.486 1.00 69.20 48 ASP C N 1
ATOM 1587 C CA . ASP C 1 48 ? 18.740 74.971 32.458 1.00 71.58 48 ASP C CA 1
ATOM 1588 C C . ASP C 1 48 ? 18.699 73.397 32.373 1.00 71.17 48 ASP C C 1
ATOM 1589 O O . ASP C 1 48 ? 18.671 72.649 33.367 1.00 68.34 48 ASP C O 1
ATOM 1594 N N . ARG C 1 49 ? 18.652 72.983 31.099 1.00 71.15 49 ARG C N 1
ATOM 1595 C CA . ARG C 1 49 ? 18.521 71.636 30.532 1.00 70.12 49 ARG C CA 1
ATOM 1596 C C . ARG C 1 49 ? 19.610 70.576 30.539 1.00 68.46 49 ARG C C 1
ATOM 1597 O O . ARG C 1 49 ? 20.510 70.564 31.377 1.00 68.39 49 ARG C O 1
ATOM 1605 N N . LYS C 1 50 ? 19.466 69.689 29.546 1.00 66.20 50 LYS C N 1
ATOM 1606 C CA . LYS C 1 50 ? 20.333 68.547 29.267 1.00 63.53 50 LYS C CA 1
ATOM 1607 C C . LYS C 1 50 ? 21.677 68.976 28.713 1.00 62.63 50 LYS C C 1
ATOM 1608 O O . LYS C 1 50 ? 21.917 70.164 28.485 1.00 62.86 50 LYS C O 1
ATOM 1610 N N . ASP C 1 51 ? 22.537 67.988 28.470 1.00 61.67 51 ASP C N 1
ATOM 1611 C CA . ASP C 1 51 ? 23.892 68.217 27.966 1.00 60.29 51 ASP C CA 1
ATOM 1612 C C . ASP C 1 51 ? 23.978 68.563 26.480 1.00 59.11 51 ASP C C 1
ATOM 1613 O O . ASP C 1 51 ? 23.107 68.223 25.692 1.00 58.57 51 ASP C O 1
ATOM 1618 N N . LEU C 1 52 ? 25.042 69.265 26.115 1.00 59.21 52 LEU C N 1
ATOM 1619 C CA . LEU C 1 52 ? 25.265 69.681 24.739 1.00 59.13 52 LEU C CA 1
ATOM 1620 C C . LEU C 1 52 ? 26.322 68.822 24.065 1.00 58.57 52 LEU C C 1
ATOM 1621 O O . LEU C 1 52 ? 27.473 68.781 24.493 1.00 59.11 52 LEU C O 1
ATOM 1626 N N . VAL C 1 53 ? 25.929 68.122 23.015 1.00 57.25 53 VAL C N 1
ATOM 1627 C CA . VAL C 1 53 ? 26.878 67.300 22.291 1.00 55.90 53 VAL C CA 1
ATOM 1628 C C . VAL C 1 53 ? 27.220 68.127 21.061 1.00 55.18 53 VAL C C 1
ATOM 1629 O O . VAL C 1 53 ? 26.321 68.606 20.376 1.00 56.28 53 VAL C O 1
ATOM 1633 N N . LEU C 1 54 ? 28.503 68.332 20.790 1.00 53.53 54 LEU C N 1
ATOM 1634 C CA . LEU C 1 54 ? 28.887 69.119 19.621 1.00 53.23 54 LEU C CA 1
ATOM 1635 C C . LEU C 1 54 ? 30.176 68.604 19.034 1.00 54.01 54 LEU C C 1
ATOM 1636 O O . LEU C 1 54 ? 31.140 68.373 19.767 1.00 55.07 54 LEU C O 1
ATOM 1641 N N . ASN C 1 55 ? 30.209 68.426 17.719 1.00 54.07 55 ASN C N 1
ATOM 1642 C CA . ASN C 1 55 ? 31.445 67.987 17.082 1.00 53.26 55 ASN C CA 1
ATOM 1643 C C . ASN C 1 55 ? 32.204 69.291 16.875 1.00 52.08 55 ASN C C 1
ATOM 1644 O O . ASN C 1 55 ? 31.602 70.319 16.588 1.00 50.72 55 ASN C O 1
ATOM 1649 N N . ILE C 1 56 ? 33.516 69.265 17.041 1.00 51.79 56 ILE C N 1
ATOM 1650 C CA . ILE C 1 56 ? 34.295 70.481 16.882 1.00 52.45 56 ILE C CA 1
ATOM 1651 C C . ILE C 1 56 ? 35.601 70.182 16.157 1.00 55.51 56 ILE C C 1
ATOM 1652 O O . ILE C 1 56 ? 35.995 69.021 16.034 1.00 57.12 56 ILE C O 1
ATOM 1657 N N . ASP C 1 57 ? 36.262 71.233 15.676 1.00 56.97 57 ASP C N 1
ATOM 1658 C CA . ASP C 1 57 ? 37.543 71.117 14.979 1.00 57.65 57 ASP C CA 1
ATOM 1659 C C . ASP C 1 57 ? 38.596 70.276 15.730 1.00 57.47 57 ASP C C 1
ATOM 1660 O O . ASP C 1 57 ? 38.641 70.247 16.967 1.00 55.91 57 ASP C O 1
ATOM 1665 N N . LYS C 1 58 ? 39.451 69.601 14.973 1.00 58.22 58 LYS C N 1
ATOM 1666 C CA . LYS C 1 58 ? 40.468 68.758 15.578 1.00 60.39 58 LYS C CA 1
ATOM 1667 C C . LYS C 1 58 ? 41.382 69.539 16.516 1.00 61.54 58 LYS C C 1
ATOM 1668 O O . LYS C 1 58 ? 41.870 68.998 17.507 1.00 60.36 58 LYS C O 1
ATOM 1674 N N . SER C 1 59 ? 41.598 70.814 16.209 1.00 63.85 59 SER C N 1
ATOM 1675 C CA . SER C 1 59 ? 42.471 71.664 17.023 1.00 65.95 59 SER C CA 1
ATOM 1676 C C . SER C 1 59 ? 41.981 71.848 18.465 1.00 66.98 59 SER C C 1
ATOM 1677 O O . SER C 1 59 ? 42.713 71.540 19.417 1.00 66.05 59 SER C O 1
ATOM 1680 N N . SER C 1 60 ? 40.751 72.344 18.619 1.00 68.30 60 SER C N 1
ATOM 1681 C CA . SER C 1 60 ? 40.158 72.569 19.944 1.00 69.01 60 SER C CA 1
ATOM 1682 C C . SER C 1 60 ? 40.039 71.255 20.706 1.00 68.90 60 SER C C 1
ATOM 1683 O O . SER C 1 60 ? 40.483 71.137 21.855 1.00 69.05 60 SER C O 1
ATOM 1686 N N . TYR C 1 61 ? 39.432 70.273 20.046 1.00 67.75 61 TYR C N 1
ATOM 1687 C CA . TYR C 1 61 ? 39.232 68.958 20.624 1.00 66.29 61 TYR C CA 1
ATOM 1688 C C . TYR C 1 61 ? 40.419 68.506 21.479 1.00 66.55 61 TYR C C 1
ATOM 1689 O O . TYR C 1 61 ? 40.284 68.231 22.669 1.00 65.99 61 TYR C O 1
ATOM 1698 N N . GLN C 1 62 ? 41.588 68.445 20.862 1.00 68.00 62 GLN C N 1
ATOM 1699 C CA . GLN C 1 62 ? 42.794 67.995 21.541 1.00 69.23 62 GLN C CA 1
ATOM 1700 C C . GLN C 1 62 ? 43.131 68.722 22.845 1.00 68.75 62 GLN C C 1
ATOM 1701 O O . GLN C 1 62 ? 43.775 68.157 23.733 1.00 67.19 62 GLN C O 1
ATOM 1707 N N . ASN C 1 63 ? 42.682 69.965 22.966 1.00 69.32 63 ASN C N 1
ATOM 1708 C CA . ASN C 1 63 ? 42.960 70.757 24.160 1.00 69.77 63 ASN C CA 1
ATOM 1709 C C . ASN C 1 63 ? 41.876 70.683 25.219 1.00 69.52 63 ASN C C 1
ATOM 1710 O O . ASN C 1 63 ? 42.045 71.193 26.320 1.00 69.99 63 ASN C O 1
ATOM 1715 N N . ILE C 1 64 ? 40.761 70.053 24.884 1.00 68.82 64 ILE C N 1
ATOM 1716 C CA . ILE C 1 64 ? 39.660 69.924 25.825 1.00 68.32 64 ILE C CA 1
ATOM 1717 C C . ILE C 1 64 ? 39.765 68.619 26.614 1.00 67.47 64 ILE C C 1
ATOM 1718 O O . ILE C 1 64 ? 39.963 67.559 26.027 1.00 68.30 64 ILE C O 1
ATOM 1723 N N . GLU C 1 65 ? 39.649 68.696 27.938 1.00 65.99 65 GLU C N 1
ATOM 1724 C CA . GLU C 1 65 ? 39.688 67.496 28.774 1.00 65.26 65 GLU C CA 1
ATOM 1725 C C . GLU C 1 65 ? 38.518 67.523 29.748 1.00 63.80 65 GLU C C 1
ATOM 1726 O O . GLU C 1 65 ? 38.164 68.575 30.257 1.00 64.28 65 GLU C O 1
ATOM 1732 N N . PRO C 1 66 ? 37.892 66.366 30.009 1.00 62.46 66 PRO C N 1
ATOM 1733 C CA . PRO C 1 66 ? 36.755 66.311 30.932 1.00 62.34 66 PRO C CA 1
ATOM 1734 C C . PRO C 1 66 ? 37.031 66.995 32.274 1.00 62.38 66 PRO C C 1
ATOM 1735 O O . PRO C 1 66 ? 38.165 67.002 32.749 1.00 62.71 66 PRO C O 1
ATOM 1739 N N . GLU C 1 67 ? 35.985 67.569 32.868 1.00 61.88 67 GLU C N 1
ATOM 1740 C CA . GLU C 1 67 ? 36.068 68.278 34.146 1.00 60.54 67 GLU C CA 1
ATOM 1741 C C . GLU C 1 67 ? 36.554 69.728 33.997 1.00 59.11 67 GLU C C 1
ATOM 1742 O O . GLU C 1 67 ? 36.402 70.538 34.914 1.00 58.65 67 GLU C O 1
ATOM 1748 N N . MET C 1 68 ? 37.137 70.054 32.845 1.00 57.50 68 MET C N 1
ATOM 1749 C CA . MET C 1 68 ? 37.612 71.414 32.583 1.00 55.81 68 MET C CA 1
ATOM 1750 C C . MET C 1 68 ? 36.390 72.320 32.655 1.00 56.35 68 MET C C 1
ATOM 1751 O O . MET C 1 68 ? 35.345 71.995 32.087 1.00 57.08 68 MET C O 1
ATOM 1756 N N . LYS C 1 69 ? 36.514 73.444 33.358 1.00 56.91 69 LYS C N 1
ATOM 1757 C CA . LYS C 1 69 ? 35.405 74.392 33.500 1.00 56.45 69 LYS C CA 1
ATOM 1758 C C . LYS C 1 69 ? 35.727 75.694 32.772 1.00 56.19 69 LYS C C 1
ATOM 1759 O O . LYS C 1 69 ? 36.824 76.234 32.908 1.00 56.76 69 LYS C O 1
ATOM 1765 N N . GLY C 1 70 ? 34.782 76.200 31.992 1.00 55.98 70 GLY C N 1
ATOM 1766 C CA . GLY C 1 70 ? 35.048 77.428 31.272 1.00 57.09 70 GLY C CA 1
ATOM 1767 C C . GLY C 1 70 ? 33.860 78.029 30.556 1.00 58.14 70 GLY C C 1
ATOM 1768 O O . GLY C 1 70 ? 32.713 77.845 30.958 1.00 58.62 70 GLY C O 1
ATOM 1769 N N . ARG C 1 71 ? 34.141 78.754 29.481 1.00 58.65 71 ARG C N 1
ATOM 1770 C CA . ARG C 1 71 ? 33.103 79.408 28.702 1.00 59.24 71 ARG C CA 1
ATOM 1771 C C . ARG C 1 71 ? 32.989 78.826 27.306 1.00 59.32 71 ARG C C 1
ATOM 1772 O O . ARG C 1 71 ? 33.990 78.599 26.636 1.00 59.99 71 ARG C O 1
ATOM 1780 N N . LEU C 1 72 ? 31.762 78.599 26.860 1.00 58.94 72 LEU C N 1
ATOM 1781 C CA . LEU C 1 72 ? 31.534 78.042 25.534 1.00 58.36 72 LEU C CA 1
ATOM 1782 C C . LEU C 1 72 ? 30.960 79.114 24.623 1.00 58.58 72 LEU C C 1
ATOM 1783 O O . LEU C 1 72 ? 29.897 79.671 24.915 1.00 58.52 72 LEU C O 1
ATOM 1788 N N . PHE C 1 73 ? 31.660 79.408 23.528 1.00 58.84 73 PHE C N 1
ATOM 1789 C CA . PHE C 1 73 ? 31.187 80.408 22.568 1.00 59.10 73 PHE C CA 1
ATOM 1790 C C . PHE C 1 73 ? 30.620 79.666 21.368 1.00 59.68 73 PHE C C 1
ATOM 1791 O O . PHE C 1 73 ? 31.331 78.910 20.706 1.00 58.74 73 PHE C O 1
ATOM 1799 N N . MET C 1 74 ? 29.336 79.875 21.103 1.00 60.47 74 MET C N 1
ATOM 1800 C CA . MET C 1 74 ? 28.668 79.217 19.993 1.00 62.72 74 MET C CA 1
ATOM 1801 C C . MET C 1 74 ? 28.118 80.227 19.006 1.00 64.50 74 MET C C 1
ATOM 1802 O O . MET C 1 74 ? 28.287 81.427 19.181 1.00 65.66 74 MET C O 1
ATOM 1807 N N . GLN C 1 75 ? 27.456 79.723 17.968 1.00 66.05 75 GLN C N 1
ATOM 1808 C CA . GLN C 1 75 ? 26.853 80.560 16.936 1.00 66.49 75 GLN C CA 1
ATOM 1809 C C . GLN C 1 75 ? 25.674 79.796 16.349 1.00 66.04 75 GLN C C 1
ATOM 1810 O O . GLN C 1 75 ? 25.859 78.918 15.509 1.00 66.62 75 GLN C O 1
ATOM 1816 N N . GLY C 1 76 ? 24.466 80.130 16.798 1.00 65.34 76 GLY C N 1
ATOM 1817 C CA . GLY C 1 76 ? 23.274 79.440 16.324 1.00 64.54 76 GLY C CA 1
ATOM 1818 C C . GLY C 1 76 ? 23.112 78.122 17.062 1.00 63.97 76 GLY C C 1
ATOM 1819 O O . GLY C 1 76 ? 22.166 77.921 17.828 1.00 64.57 76 GLY C O 1
ATOM 1820 N N . SER C 1 77 ? 24.053 77.218 16.817 1.00 63.38 77 SER C N 1
ATOM 1821 C CA . SER C 1 77 ? 24.091 75.902 17.454 1.00 61.85 77 SER C CA 1
ATOM 1822 C C . SER C 1 77 ? 25.284 75.165 16.851 1.00 60.48 77 SER C C 1
ATOM 1823 O O . SER C 1 77 ? 25.204 73.989 16.501 1.00 60.82 77 SER C O 1
ATOM 1826 N N . ARG C 1 78 ? 26.389 75.889 16.716 1.00 58.15 78 ARG C N 1
ATOM 1827 C CA . ARG C 1 78 ? 27.612 75.327 16.178 1.00 56.47 78 ARG C CA 1
ATOM 1828 C C . ARG C 1 78 ? 28.766 75.906 16.980 1.00 55.36 78 ARG C C 1
ATOM 1829 O O . ARG C 1 78 ? 28.825 77.109 17.224 1.00 55.04 78 ARG C O 1
ATOM 1831 N N . PHE C 1 79 ? 29.664 75.026 17.403 1.00 54.41 79 PHE C N 1
ATOM 1832 C CA . PHE C 1 79 ? 30.838 75.384 18.192 1.00 53.79 79 PHE C CA 1
ATOM 1833 C C . PHE C 1 79 ? 31.614 76.548 17.591 1.00 54.47 79 PHE C C 1
ATOM 1834 O O . PHE C 1 79 ? 31.574 76.771 16.383 1.00 56.16 79 PHE C O 1
ATOM 1842 N N . VAL C 1 80 ? 32.332 77.275 18.442 1.00 54.52 80 VAL C N 1
ATOM 1843 C CA . VAL C 1 80 ? 33.150 78.407 18.014 1.00 53.36 80 VAL C CA 1
ATOM 1844 C C . VAL C 1 80 ? 34.487 78.375 18.757 1.00 53.93 80 VAL C C 1
ATOM 1845 O O . VAL C 1 80 ? 35.558 78.317 18.153 1.00 52.79 80 VAL C O 1
ATOM 1849 N N . GLN C 1 81 ? 34.413 78.411 20.081 1.00 55.37 81 GLN C N 1
ATOM 1850 C CA . GLN C 1 81 ? 35.605 78.366 20.910 1.00 56.82 81 GLN C CA 1
ATOM 1851 C C . GLN C 1 81 ? 35.215 78.034 22.350 1.00 57.76 81 GLN C C 1
ATOM 1852 O O . GLN C 1 81 ? 34.080 78.267 22.768 1.00 57.35 81 GLN C O 1
ATOM 1854 N N . PHE C 1 82 ? 36.151 77.451 23.091 1.00 59.07 82 PHE C N 1
ATOM 1855 C CA . PHE C 1 82 ? 35.927 77.114 24.489 1.00 60.38 82 PHE C CA 1
ATOM 1856 C C . PHE C 1 82 ? 37.082 77.678 25.314 1.00 63.36 82 PHE C C 1
ATOM 1857 O O . PHE C 1 82 ? 38.164 77.084 25.375 1.00 63.81 82 PHE C O 1
ATOM 1865 N N . GLU C 1 83 ? 36.841 78.832 25.937 1.00 66.70 83 GLU C N 1
ATOM 1866 C CA . GLU C 1 83 ? 37.837 79.515 26.767 1.00 69.38 83 GLU C CA 1
ATOM 1867 C C . GLU C 1 83 ? 37.762 79.037 28.217 1.00 70.72 83 GLU C C 1
ATOM 1868 O O . GLU C 1 83 ? 36.853 79.414 28.950 1.00 70.75 83 GLU C O 1
ATOM 1870 N N . THR C 1 84 ? 38.711 78.203 28.625 1.00 73.09 84 THR C N 1
ATOM 1871 C CA . THR C 1 84 ? 38.721 77.705 29.993 1.00 76.62 84 THR C CA 1
ATOM 1872 C C . THR C 1 84 ? 39.481 78.695 30.850 1.00 79.12 84 THR C C 1
ATOM 1873 O O . THR C 1 84 ? 40.397 79.357 30.370 1.00 79.39 84 THR C O 1
ATOM 1877 N N . ASP C 1 85 ? 39.090 78.805 32.115 1.00 82.73 85 ASP C N 1
ATOM 1878 C CA . ASP C 1 85 ? 39.757 79.716 33.042 1.00 86.51 85 ASP C CA 1
ATOM 1879 C C . ASP C 1 85 ? 41.152 79.170 33.332 1.00 88.00 85 ASP C C 1
ATOM 1880 O O . ASP C 1 85 ? 41.369 77.958 33.237 1.00 88.92 85 ASP C O 1
ATOM 1885 N N . VAL C 1 86 ? 42.088 80.054 33.687 1.00 88.94 86 VAL C N 1
ATOM 1886 C CA . VAL C 1 86 ? 43.464 79.646 33.995 1.00 90.01 86 VAL C CA 1
ATOM 1887 C C . VAL C 1 86 ? 43.502 78.427 34.931 1.00 90.83 86 VAL C C 1
ATOM 1888 O O . VAL C 1 86 ? 42.488 78.066 35.548 1.00 91.24 86 VAL C O 1
ATOM 1890 N N . PRO C 1 87 ? 44.672 77.795 35.035 1.00 91.23 87 PRO C N 1
ATOM 1891 C CA . PRO C 1 87 ? 44.835 76.611 35.887 1.00 91.24 87 PRO C CA 1
ATOM 1892 C C . PRO C 1 87 ? 45.543 76.889 37.230 1.00 91.24 87 PRO C C 1
ATOM 1893 O O . PRO C 1 87 ? 46.685 76.399 37.412 1.00 91.24 87 PRO C O 1
ATOM 1895 N N . PRO D 1 3 ? 4.034 43.756 -4.559 1.00 56.92 3 PRO D N 1
ATOM 1896 C CA . PRO D 1 3 ? 3.513 43.534 -3.176 1.00 57.82 3 PRO D CA 1
ATOM 1897 C C . PRO D 1 3 ? 3.923 44.723 -2.295 1.00 58.81 3 PRO D C 1
ATOM 1898 O O . PRO D 1 3 ? 4.935 45.374 -2.581 1.00 60.86 3 PRO D O 1
ATOM 1902 N N . VAL D 1 4 ? 3.148 45.027 -1.249 1.00 57.25 4 VAL D N 1
ATOM 1903 C CA . VAL D 1 4 ? 3.489 46.153 -0.373 1.00 55.58 4 VAL D CA 1
ATOM 1904 C C . VAL D 1 4 ? 3.403 45.859 1.118 1.00 55.47 4 VAL D C 1
ATOM 1905 O O . VAL D 1 4 ? 2.347 45.521 1.635 1.00 54.85 4 VAL D O 1
ATOM 1909 N N . LYS D 1 5 ? 4.543 45.995 1.792 1.00 56.18 5 LYS D N 1
ATOM 1910 C CA . LYS D 1 5 ? 4.666 45.751 3.228 1.00 55.86 5 LYS D CA 1
ATOM 1911 C C . LYS D 1 5 ? 4.364 47.021 4.010 1.00 55.19 5 LYS D C 1
ATOM 1912 O O . LYS D 1 5 ? 4.398 48.124 3.466 1.00 54.32 5 LYS D O 1
ATOM 1918 N N . LEU D 1 6 ? 4.104 46.847 5.3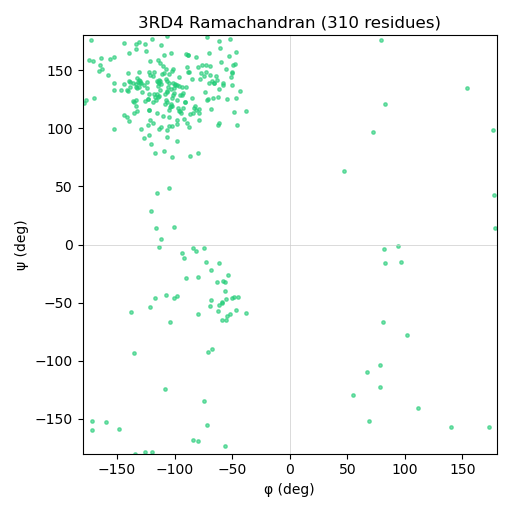00 1.00 55.18 6 LEU D N 1
ATOM 1919 C CA . LEU D 1 6 ? 3.786 47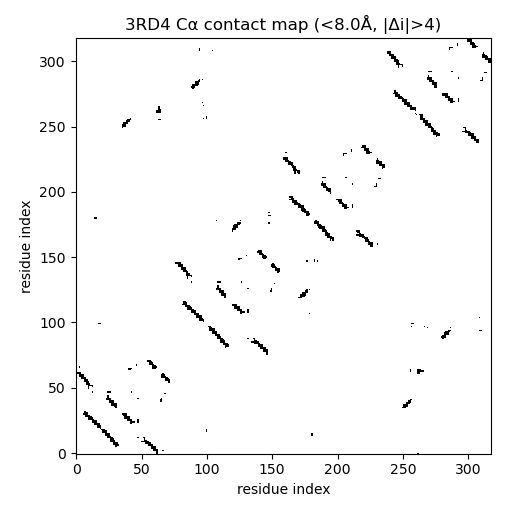.949 6.203 1.00 54.34 6 LEU D CA 1
ATOM 1920 C C . LEU D 1 6 ? 4.835 48.015 7.317 1.00 52.50 6 LEU D C 1
ATOM 1921 O O . LEU D 1 6 ? 5.341 46.986 7.752 1.00 51.29 6 LEU D O 1
ATOM 1926 N N . TYR D 1 7 ? 5.171 49.216 7.773 1.00 50.85 7 TYR D N 1
ATOM 1927 C CA . TYR D 1 7 ? 6.151 49.342 8.844 1.00 50.59 7 TYR D CA 1
ATOM 1928 C C . TYR D 1 7 ? 5.730 50.397 9.856 1.00 50.07 7 TYR D C 1
ATOM 1929 O O . TYR D 1 7 ? 5.275 51.479 9.477 1.00 49.78 7 TYR D O 1
ATOM 1938 N N . MET D 1 8 ? 5.865 50.070 11.144 1.00 49.16 8 MET D N 1
ATOM 1939 C CA . MET D 1 8 ? 5.553 51.024 12.201 1.00 46.84 8 MET D CA 1
ATOM 1940 C C . MET D 1 8 ? 6.877 51.757 12.328 1.00 46.11 8 MET D C 1
ATOM 1941 O O . MET D 1 8 ? 7.891 51.178 12.731 1.00 46.29 8 MET D O 1
ATOM 1946 N N . VAL D 1 9 ? 6.862 53.029 11.949 1.00 45.05 9 VAL D N 1
ATOM 1947 C CA . VAL D 1 9 ? 8.066 53.841 11.929 1.00 43.30 9 VAL D CA 1
ATOM 1948 C C . VAL D 1 9 ? 7.926 55.228 12.562 1.00 42.19 9 VAL D C 1
ATOM 1949 O O . VAL D 1 9 ? 6.826 55.674 12.868 1.00 41.96 9 VAL D O 1
ATOM 1953 N N . GLU D 1 10 ? 9.061 55.890 12.768 1.00 41.90 10 GLU D N 1
ATOM 1954 C CA . GLU D 1 10 ? 9.115 57.238 13.333 1.00 42.07 10 GLU D CA 1
ATOM 1955 C C . GLU D 1 10 ? 10.000 58.038 12.407 1.00 41.41 10 GLU D C 1
ATOM 1956 O O . GLU D 1 10 ? 11.007 57.519 11.928 1.00 42.22 10 GLU D O 1
ATOM 1962 N N . VAL D 1 11 ? 9.642 59.295 12.160 1.00 40.33 11 VAL D N 1
ATOM 1963 C CA . VAL D 1 11 ? 10.426 60.143 11.266 1.00 39.01 11 VAL D CA 1
ATOM 1964 C C . VAL D 1 11 ? 11.561 60.788 12.030 1.00 39.18 11 VAL D C 1
ATOM 1965 O O . VAL D 1 11 ? 11.329 61.436 13.041 1.00 38.88 11 VAL D O 1
ATOM 1969 N N . ILE D 1 12 ? 12.786 60.613 11.540 1.00 39.17 12 ILE D N 1
ATOM 1970 C CA . ILE D 1 12 ? 13.953 61.172 12.207 1.00 40.42 12 ILE D CA 1
ATOM 1971 C C . ILE D 1 12 ? 14.509 62.404 11.512 1.00 42.54 12 ILE D C 1
ATOM 1972 O O . ILE D 1 12 ? 14.478 63.515 12.044 1.00 42.47 12 ILE D O 1
ATOM 1977 N N . ASP D 1 13 ? 15.027 62.194 10.312 1.00 45.76 13 ASP D N 1
ATOM 1978 C CA . ASP D 1 13 ? 15.628 63.263 9.533 1.00 47.37 13 ASP D CA 1
ATOM 1979 C C . ASP D 1 13 ? 14.683 63.615 8.403 1.00 45.54 13 ASP D C 1
ATOM 1980 O O . ASP D 1 13 ? 13.630 63.006 8.249 1.00 45.78 13 ASP D O 1
ATOM 1985 N N . LYS D 1 14 ? 15.087 64.585 7.596 1.00 42.82 14 LYS D N 1
ATOM 1986 C CA . LYS D 1 14 ? 14.300 65.035 6.463 1.00 38.98 14 LYS D CA 1
ATOM 1987 C C . LYS D 1 14 ? 15.129 66.096 5.755 1.00 37.13 14 LYS D C 1
ATOM 1988 O O . LYS D 1 14 ? 15.556 67.060 6.377 1.00 36.91 14 LYS D O 1
ATOM 1994 N N . LYS D 1 15 ? 15.398 65.924 4.473 1.00 35.77 15 LYS D N 1
ATOM 1995 C CA . LYS D 1 15 ? 16.156 66.951 3.784 1.00 35.76 15 LYS D CA 1
ATOM 1996 C C . LYS D 1 15 ? 15.886 66.929 2.288 1.00 35.20 15 LYS D C 1
ATOM 1997 O O . LYS D 1 15 ? 15.415 65.931 1.738 1.00 35.13 15 LYS D O 1
ATOM 2003 N N . GLU D 1 16 ? 16.173 68.051 1.641 1.00 34.11 16 GLU D N 1
ATOM 2004 C CA . GLU D 1 16 ? 15.963 68.220 0.214 1.00 33.63 16 GLU D CA 1
ATOM 2005 C C . GLU D 1 16 ? 17.338 68.136 -0.434 1.00 33.11 16 GLU D C 1
ATOM 2006 O O . GLU D 1 16 ? 18.329 68.543 0.165 1.00 34.62 16 GLU D O 1
ATOM 2012 N N . ILE D 1 17 ? 17.429 67.610 -1.647 1.00 31.40 17 ILE D N 1
ATOM 2013 C CA . ILE D 1 17 ? 18.742 67.523 -2.275 1.00 28.59 17 ILE D CA 1
ATOM 2014 C C . ILE D 1 17 ? 18.673 67.872 -3.739 1.00 29.73 17 ILE D C 1
ATOM 2015 O O . ILE D 1 17 ? 18.148 67.091 -4.528 1.00 30.39 17 ILE D O 1
ATOM 2020 N N . ALA D 1 18 ? 19.161 69.053 -4.111 1.00 29.75 18 ALA D N 1
ATOM 2021 C CA . ALA D 1 18 ? 19.172 69.413 -5.521 1.00 30.48 18 ALA D CA 1
ATOM 2022 C C . ALA D 1 18 ? 20.567 69.007 -5.986 1.00 32.88 18 ALA D C 1
ATOM 2023 O O . ALA D 1 18 ? 21.557 69.583 -5.532 1.00 34.41 18 ALA D O 1
ATOM 2025 N N . ALA D 1 19 ? 20.658 67.999 -6.861 1.00 35.24 19 ALA D N 1
ATOM 2026 C CA . ALA D 1 19 ? 21.968 67.536 -7.362 1.00 37.16 19 ALA D CA 1
ATOM 2027 C C . ALA D 1 19 ? 22.161 67.559 -8.891 1.00 37.68 19 ALA D C 1
ATOM 2028 O O . ALA D 1 19 ? 21.359 66.976 -9.615 1.00 36.13 19 ALA D O 1
ATOM 2030 N N . ASN D 1 20 ? 23.222 68.228 -9.367 1.00 39.08 20 ASN D N 1
ATOM 2031 C CA . ASN D 1 20 ? 23.528 68.291 -10.807 1.00 40.10 20 ASN D CA 1
ATOM 2032 C C . ASN D 1 20 ? 23.831 66.852 -11.235 1.00 42.65 20 ASN D C 1
ATOM 2033 O O . ASN D 1 20 ? 24.415 66.082 -10.462 1.00 42.29 20 ASN D O 1
ATOM 2038 N N . GLU D 1 21 ? 23.447 66.492 -12.460 1.00 46.37 21 GLU D N 1
ATOM 2039 C CA . GLU D 1 21 ? 23.677 65.135 -12.971 1.00 49.73 21 GLU D CA 1
ATOM 2040 C C . GLU D 1 21 ? 24.771 65.140 -14.044 1.00 50.26 21 GLU D C 1
ATOM 2041 O O . GLU D 1 21 ? 25.886 65.601 -13.790 1.00 50.63 21 GLU D O 1
ATOM 2047 N N . ARG D 1 22 ? 24.452 64.620 -15.230 1.00 50.81 22 ARG D N 1
ATOM 2048 C CA . ARG D 1 22 ? 25.404 64.572 -16.337 1.00 51.08 22 ARG D CA 1
ATOM 2049 C C . ARG D 1 22 ? 25.488 65.959 -16.979 1.00 52.51 22 ARG D C 1
ATOM 2050 O O . ARG D 1 22 ? 24.479 66.659 -17.089 1.00 53.10 22 ARG D O 1
ATOM 2052 N N . ARG D 1 23 ? 26.695 66.343 -17.398 1.00 53.76 23 ARG D N 1
ATOM 2053 C CA . ARG D 1 23 ? 26.952 67.648 -18.007 1.00 55.26 23 ARG D CA 1
ATOM 2054 C C . ARG D 1 23 ? 26.032 68.008 -19.184 1.00 56.78 23 ARG D C 1
ATOM 2055 O O . ARG D 1 23 ? 25.177 67.215 -19.601 1.00 56.43 23 ARG D O 1
ATOM 2057 N N . SER D 1 24 ? 26.229 69.228 -19.693 1.00 59.05 24 SER D N 1
ATOM 2058 C CA . SER D 1 24 ? 25.503 69.804 -20.838 1.00 59.42 24 SER D CA 1
ATOM 2059 C C . SER D 1 24 ? 24.158 70.410 -20.447 1.00 59.53 24 SER D C 1
ATOM 2060 O O . SER D 1 24 ? 23.912 71.595 -20.682 1.00 59.62 24 SER D O 1
ATOM 2063 N N . VAL D 1 29 ? 23.673 74.820 -21.377 1.00 59.88 29 VAL D N 1
ATOM 2064 C CA . VAL D 1 29 ? 22.714 75.830 -20.922 1.00 61.50 29 VAL D CA 1
ATOM 2065 C C . VAL D 1 29 ? 23.124 76.302 -19.526 1.00 61.53 29 VAL D C 1
ATOM 2066 O O . VAL D 1 29 ? 24.100 75.798 -18.974 1.00 62.79 29 VAL D O 1
ATOM 2068 N N . THR D 1 30 ? 22.411 77.282 -18.969 1.00 60.76 30 THR D N 1
ATOM 2069 C CA . THR D 1 30 ? 22.701 77.739 -17.608 1.00 59.81 30 THR D CA 1
ATOM 2070 C C . THR D 1 30 ? 21.893 76.819 -16.655 1.00 59.27 30 THR D C 1
ATOM 2071 O O . THR D 1 30 ? 20.853 77.198 -16.109 1.00 58.65 30 THR D O 1
ATOM 2073 N N . GLY D 1 31 ? 22.411 75.598 -16.491 1.00 59.20 31 GLY D N 1
ATOM 2074 C CA . GLY D 1 31 ? 21.814 74.550 -15.674 1.00 57.84 31 GLY D CA 1
ATOM 2075 C C . GLY D 1 31 ? 22.336 73.272 -16.325 1.00 58.18 31 GLY D C 1
ATOM 2076 O O . GLY D 1 31 ? 22.316 73.177 -17.554 1.00 58.80 31 GLY D O 1
ATOM 2077 N N . PRO D 1 32 ? 22.823 72.279 -15.565 1.00 58.21 32 PRO D N 1
ATOM 2078 C CA . PRO D 1 32 ? 23.300 71.117 -16.318 1.00 58.15 32 PRO D CA 1
ATOM 2079 C C . PRO D 1 32 ? 22.540 69.830 -16.099 1.00 57.26 32 PRO D C 1
ATOM 2080 O O . PRO D 1 32 ? 23.179 68.797 -15.933 1.00 56.82 32 PRO D O 1
ATOM 2084 N N . GLU D 1 33 ? 21.209 69.870 -16.091 1.00 56.98 33 GLU D N 1
ATOM 2085 C CA . GLU D 1 33 ? 20.408 68.654 -15.879 1.00 56.75 33 GLU D CA 1
ATOM 2086 C C . GLU D 1 33 ? 20.512 68.207 -14.416 1.00 54.50 33 GLU D C 1
ATOM 2087 O O . GLU D 1 33 ? 21.448 67.514 -14.009 1.00 53.11 33 GLU D O 1
ATOM 2093 N N . ILE D 1 34 ? 19.517 68.594 -13.635 1.00 52.78 34 ILE D N 1
ATOM 2094 C CA . ILE D 1 34 ? 19.515 68.299 -12.222 1.00 50.82 34 ILE D CA 1
ATOM 2095 C C . ILE D 1 34 ? 18.303 67.488 -11.786 1.00 49.53 34 ILE D C 1
ATOM 2096 O O . ILE D 1 34 ? 17.266 67.475 -12.454 1.00 50.27 34 ILE D O 1
ATOM 2101 N N . THR D 1 35 ? 18.457 66.805 -10.657 1.00 47.68 35 THR D N 1
ATOM 2102 C CA . THR D 1 35 ? 17.391 66.010 -10.076 1.00 46.63 35 THR D CA 1
ATOM 2103 C C . THR D 1 35 ? 17.203 66.457 -8.639 1.00 45.73 35 THR D C 1
ATOM 2104 O O . THR D 1 35 ? 18.136 66.439 -7.835 1.00 45.26 35 THR D O 1
ATOM 2108 N N . HIS D 1 36 ? 15.980 66.858 -8.332 1.00 45.35 36 HIS D N 1
ATOM 2109 C CA . HIS D 1 36 ? 15.615 67.328 -7.011 1.00 45.62 36 HIS D CA 1
ATOM 2110 C C . HIS D 1 36 ? 15.118 66.122 -6.214 1.00 44.68 36 HIS D C 1
ATOM 2111 O O . HIS D 1 36 ? 14.186 65.443 -6.638 1.00 45.57 36 HIS D O 1
ATOM 2118 N N . TYR D 1 37 ? 15.750 65.841 -5.077 1.00 42.81 37 TYR D N 1
ATOM 2119 C CA . TYR D 1 37 ? 15.346 64.712 -4.241 1.00 40.43 37 TYR D CA 1
ATOM 2120 C C . TYR D 1 37 ? 14.731 65.180 -2.929 1.00 39.96 37 TYR D C 1
ATOM 2121 O O . TYR D 1 37 ? 15.115 66.212 -2.382 1.00 40.00 37 TYR D O 1
ATOM 2130 N N . TYR D 1 38 ? 13.769 64.420 -2.429 1.00 38.62 38 TYR D N 1
ATOM 2131 C CA . TYR D 1 38 ? 13.132 64.750 -1.166 1.00 38.84 38 TYR D CA 1
ATOM 2132 C C . TYR D 1 38 ? 13.248 63.497 -0.328 1.00 38.38 38 TYR D C 1
ATOM 2133 O O . TYR D 1 38 ? 12.379 62.623 -0.396 1.00 38.61 38 TYR D O 1
ATOM 2142 N N . GLN D 1 39 ? 14.321 63.394 0.450 1.00 37.40 39 GLN D N 1
ATOM 2143 C CA . GLN D 1 39 ? 14.508 62.209 1.274 1.00 36.76 39 GLN D CA 1
ATOM 2144 C C . GLN D 1 39 ? 14.139 62.446 2.713 1.00 35.53 39 GLN D C 1
ATOM 2145 O O . GLN D 1 39 ? 14.237 63.558 3.225 1.00 36.77 39 GLN D O 1
ATOM 2151 N N . VAL D 1 40 ? 13.707 61.382 3.361 1.00 34.30 40 VAL D N 1
ATOM 2152 C CA . VAL D 1 40 ? 13.307 61.449 4.751 1.00 35.64 40 VAL D CA 1
ATOM 2153 C C . VAL D 1 40 ? 13.740 60.131 5.353 1.00 35.62 40 VAL D C 1
ATOM 2154 O O . VAL D 1 40 ? 13.609 59.091 4.721 1.00 35.33 40 VAL D O 1
ATOM 2158 N N . THR D 1 41 ? 14.293 60.174 6.556 1.00 36.33 41 THR D N 1
ATOM 2159 C CA . THR D 1 41 ? 14.752 58.950 7.194 1.00 37.39 41 THR D CA 1
ATOM 2160 C C . THR D 1 41 ? 13.714 58.345 8.138 1.00 36.82 41 THR D C 1
ATOM 2161 O O . THR D 1 41 ? 13.372 58.940 9.161 1.00 38.53 41 THR D O 1
ATOM 2165 N N . PHE D 1 42 ? 13.209 57.164 7.800 1.00 35.06 42 PHE D N 1
ATOM 2166 C CA . PHE D 1 42 ? 12.214 56.506 8.649 1.00 34.64 42 PHE D CA 1
ATOM 2167 C C . PHE D 1 42 ? 12.870 55.416 9.497 1.00 34.38 42 PHE D C 1
ATOM 2168 O O . PHE D 1 42 ? 13.605 54.582 8.970 1.00 35.10 42 PHE D O 1
ATOM 2176 N N . ARG D 1 43 ? 12.616 55.408 10.801 1.00 33.36 43 ARG D N 1
ATOM 2177 C CA . ARG D 1 43 ? 13.205 54.366 11.649 1.00 33.42 43 ARG D CA 1
ATOM 2178 C C . ARG D 1 43 ? 12.186 53.409 12.260 1.00 32.44 43 ARG D C 1
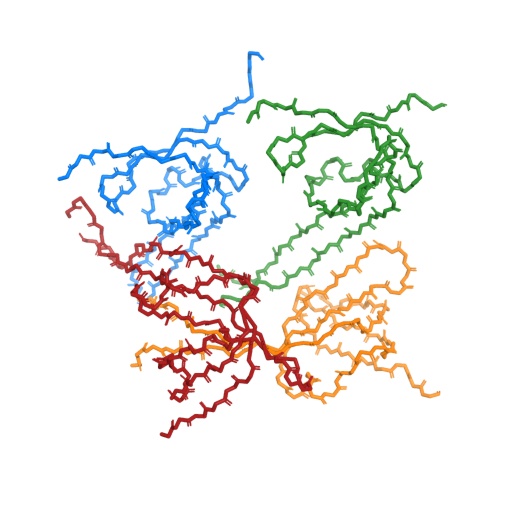ATOM 2179 O O . ARG D 1 43 ? 11.239 53.848 12.882 1.00 32.28 43 ARG D O 1
ATOM 2187 N N . LEU D 1 44 ? 12.395 52.109 12.096 1.00 32.57 44 LEU D N 1
ATOM 2188 C CA . LEU D 1 44 ? 11.477 51.125 12.642 1.00 35.28 44 LEU D CA 1
ATOM 2189 C C . LEU D 1 44 ? 11.294 51.227 14.148 1.00 38.15 44 LEU D C 1
ATOM 2190 O O . LEU D 1 44 ? 12.247 51.441 14.909 1.00 37.63 44 LEU D O 1
ATOM 2195 N N . THR D 1 45 ? 10.044 51.061 14.561 1.00 41.31 45 THR D N 1
ATOM 2196 C CA . THR D 1 45 ? 9.669 51.104 15.957 1.00 44.33 45 THR D CA 1
ATOM 2197 C C . THR D 1 45 ? 9.766 49.696 16.532 1.00 48.27 45 THR D C 1
ATOM 2198 O O . THR D 1 45 ? 10.034 49.528 17.717 1.00 49.38 45 THR D O 1
ATOM 2202 N N . THR D 1 46 ? 9.561 48.692 15.678 1.00 51.87 46 THR D N 1
ATOM 2203 C CA . THR D 1 46 ? 9.618 47.285 16.080 1.00 55.03 46 THR D CA 1
ATOM 2204 C C . THR D 1 46 ? 10.953 46.918 16.740 1.00 57.68 46 THR D C 1
ATOM 2205 O O . THR D 1 46 ? 11.788 47.783 16.997 1.00 57.44 46 THR D O 1
ATOM 2209 N N . ASP D 1 47 ? 11.148 45.628 17.008 1.00 60.91 47 ASP D N 1
ATOM 2210 C CA . ASP D 1 47 ? 12.372 45.147 17.649 1.00 63.20 47 ASP D CA 1
ATOM 2211 C C . ASP D 1 47 ? 13.659 45.459 16.902 1.00 62.87 47 ASP D C 1
ATOM 2212 O O . ASP D 1 47 ? 14.503 46.196 17.405 1.00 63.39 47 ASP D O 1
ATOM 2217 N N . ASP D 1 48 ? 13.814 44.889 15.710 1.00 62.87 48 ASP D N 1
ATOM 2218 C CA . ASP D 1 48 ? 15.019 45.104 14.905 1.00 62.82 48 ASP D CA 1
ATOM 2219 C C . ASP D 1 48 ? 15.340 46.571 14.629 1.00 61.54 48 ASP D C 1
ATOM 2220 O O . ASP D 1 48 ? 14.449 47.418 14.565 1.00 63.18 48 ASP D O 1
ATOM 2225 N N . ARG D 1 49 ? 16.622 46.868 14.467 1.00 58.60 49 ARG D N 1
ATOM 2226 C CA . ARG D 1 49 ? 17.031 48.231 14.198 1.00 56.74 49 ARG D CA 1
ATOM 2227 C C . ARG D 1 49 ? 17.241 48.397 12.700 1.00 54.13 49 ARG D C 1
ATOM 2228 O O . ARG D 1 49 ? 18.247 47.962 12.148 1.00 53.31 49 ARG D O 1
ATOM 2236 N N . LYS D 1 50 ? 16.282 49.040 12.050 1.00 51.36 50 LYS D N 1
ATOM 2237 C CA . LYS D 1 50 ? 16.321 49.248 10.608 1.00 48.34 50 LYS D CA 1
ATOM 2238 C C . LYS D 1 50 ? 15.977 50.705 10.280 1.00 46.43 50 LYS D C 1
ATOM 2239 O O . LYS D 1 50 ? 15.086 51.287 10.889 1.00 46.53 50 LYS D O 1
ATOM 2245 N N . ASP D 1 51 ? 16.697 51.302 9.340 1.00 44.68 51 ASP D N 1
ATOM 2246 C CA . ASP D 1 51 ? 16.414 52.676 8.938 1.00 43.69 51 ASP D CA 1
ATOM 2247 C C . ASP D 1 51 ? 16.118 52.717 7.447 1.00 41.62 51 ASP D C 1
ATOM 2248 O O . ASP D 1 51 ? 16.863 52.159 6.630 1.00 42.07 51 ASP D O 1
ATOM 2253 N N . LEU D 1 52 ? 15.007 53.355 7.101 1.00 38.38 52 LEU D N 1
ATOM 2254 C CA . LEU D 1 52 ? 14.594 53.483 5.714 1.00 34.85 52 LEU D CA 1
ATOM 2255 C C . LEU D 1 52 ? 14.872 54.896 5.263 1.00 32.02 52 LEU D C 1
ATOM 2256 O O . LEU D 1 52 ? 14.229 55.839 5.712 1.00 31.43 52 LEU D O 1
ATOM 2261 N N . VAL D 1 53 ? 15.859 55.050 4.398 1.00 30.31 53 VAL D N 1
ATOM 2262 C CA . VAL D 1 53 ? 16.195 56.369 3.888 1.00 30.35 53 VAL D CA 1
ATOM 2263 C C . VAL D 1 53 ? 15.690 56.382 2.450 1.00 30.67 53 VAL D C 1
ATOM 2264 O O . VAL D 1 53 ? 16.343 55.879 1.519 1.00 29.14 53 VAL D O 1
ATOM 2268 N N . LEU D 1 54 ? 14.506 56.971 2.298 1.00 30.08 54 LEU D N 1
ATOM 2269 C CA . LEU D 1 54 ? 13.806 57.016 1.028 1.00 28.93 54 LEU D CA 1
ATOM 2270 C C . LEU D 1 54 ? 13.630 58.377 0.382 1.00 29.10 54 LEU D C 1
ATOM 2271 O O . LEU D 1 54 ? 13.390 59.374 1.073 1.00 28.27 54 LEU D O 1
ATOM 2276 N N . ASN D 1 55 ? 13.751 58.402 -0.951 1.00 29.54 55 ASN D N 1
ATOM 2277 C CA . ASN D 1 55 ? 13.502 59.615 -1.742 1.00 29.38 55 ASN D CA 1
ATOM 2278 C C . ASN D 1 55 ? 12.005 59.465 -2.068 1.00 30.21 55 ASN D C 1
ATOM 2279 O O . ASN D 1 55 ? 11.580 58.454 -2.638 1.00 29.40 55 ASN D O 1
ATOM 2284 N N . ILE D 1 56 ? 11.202 60.446 -1.682 1.00 29.61 56 ILE D N 1
ATOM 2285 C CA . ILE D 1 56 ? 9.769 60.374 -1.916 1.00 28.90 56 ILE D CA 1
ATOM 2286 C C . ILE D 1 56 ? 9.306 61.629 -2.673 1.00 32.20 56 ILE D C 1
ATOM 2287 O O . ILE D 1 56 ? 10.118 62.493 -2.994 1.00 34.03 56 ILE D O 1
ATOM 2292 N N . ASP D 1 57 ? 8.007 61.728 -2.944 1.00 34.55 57 ASP D N 1
ATOM 2293 C CA . ASP D 1 57 ? 7.404 62.851 -3.672 1.00 35.73 57 ASP D CA 1
ATOM 2294 C C . ASP D 1 57 ? 7.392 64.190 -2.911 1.00 37.63 57 ASP D C 1
ATOM 2295 O O . ASP D 1 57 ? 7.223 64.227 -1.685 1.00 37.46 57 ASP D O 1
ATOM 2300 N N . LYS D 1 58 ? 7.548 65.291 -3.648 1.00 39.09 58 LYS D N 1
ATOM 2301 C CA . LYS D 1 58 ? 7.548 66.625 -3.044 1.00 41.10 58 LYS D CA 1
ATOM 2302 C C . LYS D 1 58 ? 6.347 66.810 -2.135 1.00 42.43 58 LYS D C 1
ATOM 2303 O O . LYS D 1 58 ? 6.463 67.304 -1.011 1.00 42.71 58 LYS D O 1
ATOM 2309 N N . SER D 1 59 ? 5.188 66.408 -2.644 1.00 44.23 59 SER D N 1
ATOM 2310 C CA . SER D 1 59 ? 3.943 66.538 -1.914 1.00 44.32 59 SER D CA 1
ATOM 2311 C C . SER D 1 59 ? 3.992 65.901 -0.535 1.00 43.70 59 SER D C 1
ATOM 2312 O O . SER D 1 59 ? 3.822 66.587 0.474 1.00 43.70 59 SER D O 1
ATOM 2315 N N . SER D 1 60 ? 4.222 64.591 -0.494 1.00 42.76 60 SER D N 1
ATOM 2316 C CA . SER D 1 60 ? 4.286 63.870 0.772 1.00 42.32 60 SER D CA 1
ATOM 2317 C C . SER D 1 60 ? 5.314 64.509 1.693 1.00 42.45 60 SER D C 1
ATOM 2318 O O . SER D 1 60 ? 5.044 64.763 2.870 1.00 41.28 60 SER D O 1
ATOM 2321 N N . TYR D 1 61 ? 6.488 64.776 1.127 1.00 42.59 61 TYR D N 1
ATOM 2322 C CA . TYR D 1 61 ? 7.597 65.372 1.848 1.00 42.09 61 TYR D CA 1
ATOM 2323 C C . TYR D 1 61 ? 7.175 66.548 2.708 1.00 41.91 61 TYR D C 1
ATOM 2324 O O . TYR D 1 61 ? 7.571 66.655 3.867 1.00 40.95 61 TYR D O 1
ATOM 2333 N N . GLN D 1 62 ? 6.361 67.425 2.137 1.00 42.87 62 GLN D N 1
ATOM 2334 C CA . GLN D 1 62 ? 5.912 68.611 2.847 1.00 44.33 62 GLN D CA 1
ATOM 2335 C C . GLN D 1 62 ? 4.970 68.350 4.004 1.00 45.22 62 GLN D C 1
ATOM 2336 O O . GLN D 1 62 ? 4.856 69.175 4.900 1.00 44.85 62 GLN D O 1
ATOM 2342 N N . ASN D 1 63 ? 4.295 67.206 3.998 1.00 47.20 63 ASN D N 1
ATOM 2343 C CA . ASN D 1 63 ? 3.387 66.885 5.093 1.00 48.68 63 ASN D CA 1
ATOM 2344 C C . ASN D 1 63 ? 4.060 65.925 6.056 1.00 49.07 63 ASN D C 1
ATOM 2345 O O . ASN D 1 63 ? 3.399 65.292 6.886 1.00 49.96 63 ASN D O 1
ATOM 2350 N N . ILE D 1 64 ? 5.378 65.798 5.935 1.00 48.07 64 ILE D N 1
ATOM 2351 C CA . ILE D 1 64 ? 6.118 64.915 6.822 1.00 46.63 64 ILE D CA 1
ATOM 2352 C C . ILE D 1 64 ? 7.081 65.735 7.644 1.00 46.47 64 ILE D C 1
ATOM 2353 O O . ILE D 1 64 ? 7.860 66.521 7.104 1.00 45.64 64 ILE D O 1
ATOM 2358 N N . GLU D 1 65 ? 7.003 65.561 8.959 1.00 46.79 65 GLU D N 1
ATOM 2359 C CA . GLU D 1 65 ? 7.879 66.275 9.883 1.00 47.19 65 GLU D CA 1
ATOM 2360 C C . GLU D 1 65 ? 8.522 65.329 10.902 1.00 45.55 65 GLU D C 1
ATOM 2361 O O . GLU D 1 65 ? 7.938 64.316 11.280 1.00 45.03 65 GLU D O 1
ATOM 2367 N N . PRO D 1 66 ? 9.744 65.648 11.348 1.00 44.37 66 PRO D N 1
ATOM 2368 C CA . PRO D 1 66 ? 10.480 64.839 12.321 1.00 44.07 66 PRO D CA 1
ATOM 2369 C C . PRO D 1 66 ? 9.748 64.633 13.649 1.00 43.94 66 PRO D C 1
ATOM 2370 O O . PRO D 1 66 ? 9.166 65.562 14.198 1.00 44.52 66 PRO D O 1
ATOM 2374 N N . GLU D 1 67 ? 9.803 63.403 14.152 1.00 44.59 67 GLU D N 1
ATOM 2375 C CA . GLU D 1 67 ? 9.166 62.993 15.402 1.00 44.97 67 GLU D CA 1
ATOM 2376 C C . GLU D 1 67 ? 7.815 62.341 15.158 1.00 44.30 67 GLU D C 1
ATOM 2377 O O . GLU D 1 67 ? 7.259 61.701 16.057 1.00 45.48 67 GLU D O 1
ATOM 2383 N N . MET D 1 68 ? 7.282 62.503 13.950 1.00 42.33 68 MET D N 1
ATOM 2384 C CA . MET D 1 68 ? 6.002 61.894 13.601 1.00 40.09 68 MET D CA 1
ATOM 2385 C C . MET D 1 68 ? 6.124 60.373 13.663 1.00 39.75 68 MET D C 1
ATOM 2386 O O . MET D 1 68 ? 7.153 59.798 13.302 1.00 38.56 68 MET D O 1
ATOM 2391 N N . LYS D 1 69 ? 5.071 59.729 14.143 1.00 41.13 69 LYS D N 1
ATOM 2392 C CA . LYS D 1 69 ? 5.041 58.276 14.250 1.00 41.59 69 LYS D CA 1
ATOM 2393 C C . LYS D 1 69 ? 3.853 57.800 13.437 1.00 41.21 69 LYS D C 1
ATOM 2394 O O . LYS D 1 69 ? 2.839 58.490 13.353 1.00 41.55 69 LYS D O 1
ATOM 2400 N N . GLY D 1 70 ? 3.976 56.638 12.814 1.00 40.90 70 GLY D N 1
ATOM 2401 C CA . GLY D 1 70 ? 2.867 56.156 12.026 1.00 40.52 70 GLY D CA 1
ATOM 2402 C C . GLY D 1 70 ? 3.160 54.916 11.222 1.00 40.61 70 GLY D C 1
ATOM 2403 O O . GLY D 1 70 ? 4.063 54.152 11.536 1.00 38.85 70 GLY D O 1
ATOM 2404 N N . ARG D 1 71 ? 2.380 54.721 10.170 1.00 42.18 71 ARG D N 1
ATOM 2405 C CA . ARG D 1 71 ? 2.542 53.565 9.323 1.00 43.91 71 ARG D CA 1
ATOM 2406 C C . ARG D 1 71 ? 3.185 54.011 8.028 1.00 42.36 71 ARG D C 1
ATOM 2407 O O . ARG D 1 71 ? 2.810 55.045 7.475 1.00 41.65 71 ARG D O 1
ATOM 2415 N N . LEU D 1 72 ? 4.170 53.239 7.569 1.00 40.54 72 LEU D N 1
ATOM 2416 C CA . LEU D 1 72 ? 4.884 53.519 6.327 1.00 38.24 72 LEU D CA 1
ATOM 2417 C C . LEU D 1 72 ? 4.565 52.377 5.396 1.00 37.13 72 LEU D C 1
ATOM 2418 O O . LEU D 1 72 ? 4.689 51.211 5.778 1.00 37.56 72 LEU D O 1
ATOM 2423 N N . PHE D 1 73 ? 4.143 52.713 4.182 1.00 36.50 73 PHE D N 1
ATOM 2424 C CA . PHE D 1 73 ? 3.791 51.711 3.185 1.00 36.55 73 PHE D CA 1
ATOM 2425 C C . PHE D 1 73 ? 4.810 51.698 2.075 1.00 37.89 73 PHE D C 1
ATOM 2426 O O . PHE D 1 73 ? 4.870 52.635 1.281 1.00 39.77 73 PHE D O 1
ATOM 2434 N N . MET D 1 74 ? 5.600 50.634 2.000 1.00 38.74 74 MET D N 1
ATOM 2435 C CA . MET D 1 74 ? 6.603 50.517 0.946 1.00 39.11 74 MET D CA 1
ATOM 2436 C C . MET D 1 74 ? 6.251 49.385 0.003 1.00 39.78 74 MET D C 1
ATOM 2437 O O . MET D 1 74 ? 5.790 48.339 0.437 1.00 38.67 74 MET D O 1
ATOM 2442 N N . GLN D 1 75 ? 6.441 49.609 -1.290 1.00 42.76 75 GLN D N 1
ATOM 2443 C CA . GLN D 1 75 ? 6.193 48.568 -2.282 1.00 46.55 75 GLN D CA 1
ATOM 2444 C C . GLN D 1 75 ? 7.599 48.263 -2.773 1.00 47.68 75 GLN D C 1
ATOM 2445 O O . GLN D 1 75 ? 8.175 49.007 -3.578 1.00 47.48 75 GLN D O 1
ATOM 2451 N N . GLY D 1 76 ? 8.154 47.168 -2.268 1.00 48.06 76 GLY D N 1
ATOM 2452 C CA . GLY D 1 76 ? 9.512 46.834 -2.619 1.00 48.39 76 GLY D CA 1
ATOM 2453 C C . GLY D 1 76 ? 10.336 47.754 -1.740 1.00 49.06 76 GLY D C 1
ATOM 2454 O O . GLY D 1 76 ? 10.197 47.754 -0.511 1.00 48.69 76 GLY D O 1
ATOM 2455 N N . SER D 1 77 ? 11.174 48.564 -2.369 1.00 48.46 77 SER D N 1
ATOM 2456 C CA . SER D 1 77 ? 12.019 49.500 -1.643 1.00 47.85 77 SER D CA 1
ATOM 2457 C C . SER D 1 77 ? 11.676 50.905 -2.116 1.00 47.97 77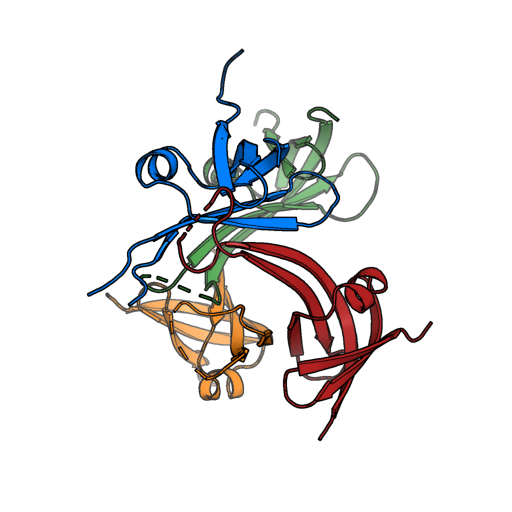 SER D C 1
ATOM 2458 O O . SER D 1 77 ? 12.527 51.807 -2.123 1.00 46.84 77 SER D O 1
ATOM 2461 N N . ARG D 1 78 ? 10.423 51.069 -2.540 1.00 47.80 78 ARG D N 1
ATOM 2462 C CA . ARG D 1 78 ? 9.936 52.355 -3.016 1.00 47.72 78 ARG D CA 1
ATOM 2463 C C . ARG D 1 78 ? 8.859 52.877 -2.081 1.00 47.33 78 ARG D C 1
ATOM 2464 O O . ARG D 1 78 ? 8.024 52.113 -1.596 1.00 47.84 78 ARG D O 1
ATOM 2472 N N . PHE D 1 79 ? 8.887 54.182 -1.828 1.00 45.84 79 PHE D N 1
ATOM 2473 C CA . PHE D 1 79 ? 7.905 54.819 -0.956 1.00 43.39 79 PHE D CA 1
ATOM 2474 C C . PHE D 1 79 ? 6.517 54.851 -1.601 1.00 42.78 79 PHE D C 1
ATOM 2475 O O . PHE D 1 79 ? 6.393 55.110 -2.797 1.00 43.34 79 PHE D O 1
ATOM 2483 N N . VAL D 1 80 ? 5.482 54.581 -0.810 1.00 41.97 80 VAL D N 1
ATOM 2484 C CA . VAL D 1 80 ? 4.107 54.610 -1.306 1.00 41.63 80 VAL D CA 1
ATOM 2485 C C . VAL D 1 80 ? 3.309 55.629 -0.489 1.00 42.40 80 VAL D C 1
ATOM 2486 O O . VAL D 1 80 ? 2.701 56.543 -1.051 1.00 42.89 80 VAL D O 1
ATOM 2490 N N . GLN D 1 81 ? 3.336 55.486 0.836 1.00 41.96 81 GLN D N 1
ATOM 2491 C CA . GLN D 1 81 ? 2.607 56.396 1.714 1.00 41.79 81 GLN D CA 1
ATOM 2492 C C . GLN D 1 81 ? 3.038 56.344 3.188 1.00 41.67 81 GLN D C 1
ATOM 2493 O O . GLN D 1 81 ? 3.650 55.386 3.647 1.00 41.11 81 GLN D O 1
ATOM 2499 N N . PHE D 1 82 ? 2.711 57.393 3.924 1.00 42.23 82 PHE D N 1
ATOM 2500 C CA . PHE D 1 82 ? 3.022 57.454 5.335 1.00 43.78 82 PHE D CA 1
ATOM 2501 C C . PHE D 1 82 ? 1.878 58.161 6.038 1.00 47.03 82 PHE D C 1
ATOM 2502 O O . PHE D 1 82 ? 1.677 59.362 5.854 1.00 46.80 82 PHE D O 1
ATOM 2510 N N . GLU D 1 83 ? 1.138 57.408 6.849 1.00 50.45 83 GLU D N 1
ATOM 2511 C CA . GLU D 1 83 ? -0.001 57.936 7.583 1.00 53.18 83 GLU D CA 1
ATOM 2512 C C . GLU D 1 83 ? 0.352 58.121 9.047 1.00 56.05 83 GLU D C 1
ATOM 2513 O O . GLU D 1 83 ? 0.373 57.154 9.812 1.00 55.98 83 GLU D O 1
ATOM 2519 N N . THR D 1 84 ? 0.629 59.363 9.437 1.00 59.69 84 THR D N 1
ATOM 2520 C CA . THR D 1 84 ? 0.970 59.658 10.824 1.00 62.92 84 THR D CA 1
ATOM 2521 C C . THR D 1 84 ? -0.200 59.321 11.716 1.00 65.12 84 THR D C 1
ATOM 2522 O O . THR D 1 84 ? -1.315 59.768 11.489 1.00 64.29 84 THR D O 1
ATOM 2526 N N . ASP D 1 85 ? 0.055 58.519 12.732 1.00 69.40 85 ASP D N 1
ATOM 2527 C CA . ASP D 1 85 ? -0.999 58.151 13.644 1.00 74.30 85 ASP D CA 1
ATOM 2528 C C . ASP D 1 85 ? -1.238 59.287 14.634 1.00 76.86 85 ASP D C 1
ATOM 2529 O O . ASP D 1 85 ? -0.764 59.229 15.768 1.00 77.21 85 ASP D O 1
ATOM 2534 N N . VAL D 1 86 ? -1.959 60.324 14.193 1.00 79.94 86 VAL D N 1
ATOM 2535 C CA . VAL D 1 86 ? -2.268 61.496 15.036 1.00 82.62 86 VAL D CA 1
ATOM 2536 C C . VAL D 1 86 ? -3.663 62.086 14.756 1.00 84.08 86 VAL D C 1
ATOM 2537 O O . VAL D 1 86 ? -4.557 61.909 15.618 1.00 84.99 86 VAL D O 1
#

CATH classification: 2.40.50.660